Protein AF-A0AA38MY78-F1 (afdb_monomer_lite)

pLDDT: mean 77.26, std 25.54, range [24.2, 98.44]

Secondary structure (DSSP, 8-state):
-----------S---HHHHHHHHHHHTT---HHHHHHHHHTTSPPPP-SSPPPP--SSHHHHHHHHHHHHHHSSSPPEEEE-EEEES-GGGGGG-SS-SEEEE-TT-EEE--S--SSSS-TT-EEEEEEEE-GGGBPBPPPPPP----------------------------PPPEE-STT--EEESBPB-TTSSSBPBS-----------------------TTTHHHHSS-EEEEEEEEE-TTS-EEEEEEEE--EEEEEE-TT--EEEEEEE-

InterPro domains:
  IPR027417 P-loop containing nucleoside triphosphate hydrolase [SSF52540] (4-131)
  IPR049163 DNA helicase Pif1-like, 2B domain [PF21530] (91-130)

Radius of gyration: 25.26 Å; chains: 1; bounding box: 66×64×78 Å

Structure (mmCIF, N/CA/C/O backbone):
data_AF-A0AA38MY78-F1
#
_entry.id   AF-A0AA38MY78-F1
#
loop_
_atom_site.group_PDB
_atom_site.id
_atom_site.type_symbol
_atom_site.label_atom_id
_atom_site.label_alt_id
_atom_site.label_comp_id
_atom_site.label_asym_id
_atom_site.label_entity_id
_atom_site.label_seq_id
_atom_site.pdbx_PDB_ins_code
_atom_site.Cartn_x
_atom_site.Cartn_y
_atom_site.Cartn_z
_atom_site.occupancy
_atom_site.B_iso_or_equiv
_atom_site.auth_seq_id
_atom_site.auth_comp_id
_atom_site.auth_asym_id
_atom_site.auth_atom_id
_atom_site.pdbx_PDB_model_num
ATOM 1 N N . MET A 1 1 ? 7.054 0.901 40.618 1.00 55.81 1 MET A N 1
ATOM 2 C CA . MET A 1 1 ? 5.675 1.423 40.533 1.00 55.81 1 MET A CA 1
ATOM 3 C C . MET A 1 1 ? 5.373 1.625 39.064 1.00 55.81 1 MET A C 1
ATOM 5 O O . MET A 1 1 ? 6.065 2.416 38.439 1.00 55.81 1 MET A O 1
ATOM 9 N N . GLU A 1 2 ? 4.430 0.876 38.501 1.00 73.50 2 GLU A N 1
ATOM 10 C CA . GLU A 1 2 ? 3.913 1.171 37.160 1.00 73.50 2 GLU A CA 1
ATOM 11 C C . GLU A 1 2 ? 2.991 2.390 37.253 1.00 73.50 2 GLU A C 1
ATOM 13 O O . GLU A 1 2 ? 2.083 2.421 38.084 1.00 73.50 2 GLU A O 1
ATOM 18 N N . SER A 1 3 ? 3.240 3.416 36.438 1.00 87.06 3 SER A N 1
ATOM 19 C CA . SER A 1 3 ? 2.341 4.558 36.284 1.00 87.06 3 SER A CA 1
ATOM 20 C C . SER A 1 3 ? 1.599 4.434 34.956 1.00 87.06 3 SER A C 1
ATOM 22 O O . SER A 1 3 ? 2.196 4.198 33.908 1.00 87.06 3 SER A O 1
ATOM 24 N N . THR A 1 4 ? 0.273 4.569 34.996 1.00 93.25 4 THR A N 1
ATOM 25 C CA . THR A 1 4 ? -0.571 4.586 33.793 1.00 93.25 4 THR A CA 1
ATOM 26 C C . THR A 1 4 ? -0.953 6.026 33.470 1.00 93.25 4 THR A C 1
ATOM 28 O O . THR A 1 4 ? -1.472 6.736 34.332 1.00 93.25 4 THR A O 1
ATOM 31 N N . VAL A 1 5 ? -0.720 6.463 32.230 1.00 93.75 5 VAL A N 1
ATOM 32 C CA . VAL A 1 5 ? -1.051 7.816 31.752 1.00 93.75 5 VAL A CA 1
ATOM 33 C C . VAL A 1 5 ? -2.098 7.729 30.644 1.00 93.75 5 VAL A C 1
ATOM 35 O O . VAL A 1 5 ? -1.917 7.013 29.664 1.00 93.75 5 VAL A O 1
ATOM 38 N N . HIS A 1 6 ? -3.183 8.496 30.776 1.00 92.50 6 HIS A N 1
ATOM 39 C CA . HIS A 1 6 ? -4.252 8.574 29.779 1.00 92.50 6 HIS A CA 1
ATOM 40 C C . HIS A 1 6 ? -4.148 9.869 28.969 1.00 92.50 6 HIS A C 1
ATOM 42 O O . HIS A 1 6 ? -4.356 10.962 29.502 1.00 92.50 6 HIS A O 1
ATOM 48 N N . LEU A 1 7 ? -3.879 9.752 27.668 1.00 94.44 7 LEU A N 1
ATOM 49 C CA . LEU A 1 7 ? -3.934 10.885 26.746 1.00 94.44 7 LEU A CA 1
ATOM 50 C C . LEU A 1 7 ? -5.390 11.206 26.394 1.00 94.44 7 LEU A C 1
ATOM 52 O O . LEU A 1 7 ? -6.170 10.317 26.055 1.00 94.44 7 LEU A O 1
ATOM 56 N N . LYS A 1 8 ? -5.753 12.489 26.474 1.00 92.06 8 LYS A N 1
ATOM 57 C CA . LYS A 1 8 ? -7.129 12.959 26.234 1.00 92.06 8 LYS A CA 1
ATOM 58 C C . LYS A 1 8 ? -7.295 13.745 24.933 1.00 92.06 8 LYS A C 1
ATOM 60 O O . LYS A 1 8 ? -8.410 13.858 24.438 1.00 92.06 8 LYS A O 1
ATOM 65 N N . HIS A 1 9 ? -6.210 14.293 24.389 1.00 93.00 9 HIS A N 1
ATOM 66 C CA . HIS A 1 9 ? -6.263 15.167 23.220 1.00 93.00 9 HIS A CA 1
ATOM 67 C C . HIS A 1 9 ? -6.233 14.368 21.906 1.00 93.00 9 HIS A C 1
ATOM 69 O O . HIS A 1 9 ? -5.357 13.524 21.714 1.00 93.00 9 HIS A O 1
ATOM 75 N N . VAL A 1 10 ? -7.164 14.659 20.990 1.00 93.38 10 VAL A N 1
ATOM 76 C CA . VAL A 1 10 ? -7.240 14.051 19.651 1.00 93.38 10 VAL A CA 1
ATOM 77 C C . VAL A 1 10 ? -6.551 14.964 18.639 1.00 93.38 10 VAL A C 1
ATOM 79 O O . VAL A 1 10 ? -6.925 16.121 18.494 1.00 93.38 10 VAL A O 1
ATOM 82 N N . PHE A 1 11 ? -5.545 14.445 17.932 1.00 93.25 11 PHE A N 1
ATOM 83 C CA . PHE A 1 11 ? -4.780 15.213 16.936 1.00 93.25 11 PHE A CA 1
ATOM 84 C C . PHE A 1 11 ? -5.192 14.936 15.484 1.00 93.25 11 PHE A C 1
ATOM 86 O O . PHE A 1 11 ? -4.959 15.768 14.612 1.00 93.25 11 PHE A O 1
ATOM 93 N N . ARG A 1 12 ? -5.773 13.761 15.203 1.00 91.88 12 ARG A N 1
ATOM 94 C CA . ARG A 1 12 ? -6.031 13.299 13.829 1.00 91.88 12 ARG A CA 1
ATOM 95 C C . ARG A 1 12 ? -7.206 14.024 13.175 1.00 91.88 12 ARG A C 1
ATOM 97 O O . ARG A 1 12 ? -7.132 14.382 12.006 1.00 91.88 12 ARG A O 1
ATOM 104 N N . GLN A 1 13 ? -8.290 14.214 13.916 1.00 94.88 13 GLN A N 1
ATOM 105 C CA . GLN A 1 13 ? -9.471 14.948 13.474 1.00 94.88 13 GLN A CA 1
ATOM 106 C C . GLN A 1 13 ? -9.477 16.330 14.126 1.00 94.88 13 GLN A C 1
ATOM 108 O O . GLN A 1 13 ? -9.094 16.457 15.285 1.00 94.88 13 GLN A O 1
ATOM 113 N N . LYS A 1 14 ? -9.918 17.352 13.383 1.00 93.19 14 LYS A N 1
ATOM 114 C CA . LYS A 1 14 ? -10.096 18.723 13.894 1.00 93.19 14 LYS A CA 1
ATOM 115 C C . LYS A 1 14 ? -11.562 19.064 14.193 1.00 93.19 14 LYS A C 1
ATOM 117 O O . LYS A 1 14 ? -11.823 19.933 15.013 1.00 93.19 14 LYS A O 1
ATOM 122 N N . ASP A 1 15 ? -12.500 18.391 13.528 1.00 95.25 15 ASP A N 1
ATOM 123 C CA . ASP A 1 15 ? -13.942 18.601 13.690 1.00 95.25 15 ASP A CA 1
ATOM 124 C C . ASP A 1 15 ? -14.434 18.020 15.024 1.00 95.25 15 ASP A C 1
ATOM 126 O O . ASP A 1 15 ? -14.385 16.806 15.244 1.00 95.25 15 ASP A O 1
ATOM 130 N N . SER A 1 16 ? -14.917 18.893 15.908 1.00 94.56 16 SER A N 1
ATOM 131 C CA . SER A 1 16 ? -15.410 18.533 17.237 1.00 94.56 16 SER A CA 1
ATOM 132 C C . SER A 1 16 ? -16.627 17.608 17.200 1.00 94.56 16 SER A C 1
ATOM 134 O O . SER A 1 16 ? -16.720 16.713 18.044 1.00 94.56 16 SER A O 1
ATOM 136 N N . THR A 1 17 ? -17.522 17.761 16.220 1.00 94.88 17 THR A N 1
ATOM 137 C CA . THR A 1 17 ? -18.707 16.907 16.072 1.00 94.88 17 THR A CA 1
ATOM 138 C C . THR A 1 17 ? -18.284 15.481 15.736 1.00 94.88 17 THR A C 1
ATOM 140 O O . THR A 1 17 ? -18.697 14.531 16.406 1.00 94.88 17 THR A O 1
ATOM 143 N N . LEU A 1 18 ? -17.374 15.322 14.769 1.00 95.50 18 LEU A N 1
ATOM 144 C CA . LEU A 1 18 ? -16.816 14.017 14.413 1.00 95.50 18 LEU A CA 1
ATOM 145 C C . LEU A 1 18 ? -16.028 13.389 15.573 1.00 95.50 18 LEU A C 1
ATOM 147 O O . LEU A 1 18 ? -16.161 12.193 15.829 1.00 95.50 18 LEU A O 1
ATOM 151 N N . ILE A 1 19 ? -15.226 14.177 16.300 1.00 95.62 19 ILE A N 1
ATOM 152 C CA . ILE A 1 19 ? -14.480 13.698 17.477 1.00 95.62 19 ILE A CA 1
ATOM 153 C C . ILE A 1 19 ? -15.438 13.157 18.544 1.00 95.62 19 ILE A C 1
ATOM 155 O O . ILE A 1 19 ? -15.186 12.091 19.111 1.00 95.62 19 ILE A O 1
ATOM 159 N N . SER A 1 20 ? -16.532 13.871 18.820 1.00 94.81 20 SER A N 1
ATOM 160 C CA . SER A 1 20 ? -17.540 13.446 19.794 1.00 94.81 20 SER A CA 1
ATOM 161 C C . SER A 1 20 ? -18.196 12.125 19.379 1.00 94.81 20 SER A C 1
ATOM 163 O O . SER A 1 20 ? -18.202 11.167 20.154 1.00 94.81 20 SER A O 1
ATOM 165 N N . ALA A 1 21 ? -18.639 12.026 18.122 1.00 96.25 21 ALA A N 1
ATOM 166 C CA . ALA A 1 21 ? -19.262 10.819 17.581 1.00 96.25 21 ALA A CA 1
ATOM 167 C C . ALA A 1 21 ? -18.322 9.595 17.618 1.00 96.25 21 ALA A C 1
ATOM 169 O O . ALA A 1 21 ? -18.730 8.505 18.024 1.00 96.25 21 ALA A O 1
ATOM 170 N N . LEU A 1 22 ? -17.042 9.771 17.262 1.00 96.56 22 LEU A N 1
ATOM 171 C CA . LEU A 1 22 ? -16.029 8.709 17.340 1.00 96.56 22 LEU A CA 1
ATOM 172 C C . LEU A 1 22 ? -15.764 8.261 18.785 1.00 96.56 22 LEU A C 1
ATOM 174 O O . LEU A 1 22 ? -15.606 7.067 19.041 1.00 96.56 22 LEU A O 1
ATOM 178 N N . ASN A 1 23 ? -15.730 9.195 19.740 1.00 94.81 23 ASN A N 1
ATOM 179 C CA . ASN A 1 23 ? -15.567 8.861 21.155 1.00 94.81 23 ASN A CA 1
ATOM 180 C C . ASN A 1 23 ? -16.777 8.101 21.713 1.00 94.81 23 ASN A C 1
ATOM 182 O O . ASN A 1 23 ? -16.582 7.157 22.478 1.00 94.81 23 ASN A O 1
ATOM 186 N N . ALA A 1 24 ? -17.999 8.462 21.312 1.00 95.00 24 ALA A N 1
ATOM 187 C CA . ALA A 1 24 ? -19.216 7.753 21.706 1.00 95.00 24 ALA A CA 1
ATOM 188 C C . ALA A 1 24 ? -19.218 6.301 21.190 1.00 95.00 24 ALA A C 1
ATOM 190 O O . ALA A 1 24 ? -19.468 5.368 21.957 1.00 95.00 24 ALA A O 1
ATOM 191 N N . LEU A 1 25 ? -18.824 6.090 19.925 1.00 94.88 25 LEU A N 1
ATOM 192 C CA . LEU A 1 25 ? -18.610 4.747 19.370 1.00 94.88 25 LEU A CA 1
ATOM 193 C C . LEU A 1 25 ? -17.528 3.965 20.122 1.00 94.88 25 LEU A C 1
ATOM 195 O O . LEU A 1 25 ? -17.728 2.794 20.431 1.00 94.88 25 LEU A O 1
ATOM 199 N N . ARG A 1 26 ? -16.397 4.601 20.453 1.00 94.81 26 ARG A N 1
ATOM 200 C CA . ARG A 1 26 ? -15.300 3.966 21.206 1.00 94.81 26 ARG A CA 1
ATOM 201 C C . ARG A 1 26 ? -15.758 3.432 22.566 1.00 94.81 26 ARG A C 1
ATOM 203 O O . ARG A 1 26 ? -15.237 2.420 23.021 1.00 94.81 26 ARG A O 1
ATOM 210 N N . LEU A 1 27 ? -16.701 4.116 23.213 1.00 95.19 27 LEU A N 1
ATOM 211 C CA . LEU A 1 27 ? -17.280 3.712 24.497 1.00 95.19 27 LEU A CA 1
ATOM 212 C C . LEU A 1 27 ? -18.416 2.683 24.356 1.00 95.19 27 LEU A C 1
ATOM 214 O O . LEU A 1 27 ? -18.941 2.228 25.367 1.00 95.19 27 LEU A O 1
ATOM 218 N N . GLY A 1 28 ? -18.805 2.321 23.128 1.00 96.38 28 GLY A N 1
ATOM 219 C CA . GLY A 1 28 ? -19.917 1.406 22.868 1.00 96.38 28 GLY A CA 1
ATOM 220 C C . GLY A 1 28 ? -21.300 2.012 23.131 1.00 96.38 28 GLY A C 1
ATOM 221 O O . GLY A 1 28 ? -22.271 1.270 23.232 1.00 96.38 28 GLY A O 1
ATOM 222 N N . ALA A 1 29 ? -21.399 3.340 23.238 1.00 95.94 29 ALA A N 1
ATOM 223 C CA . ALA A 1 29 ? -22.637 4.062 23.528 1.00 95.94 29 ALA A CA 1
ATOM 224 C C . ALA A 1 29 ? -22.833 5.231 22.541 1.00 95.94 29 ALA A C 1
ATOM 226 O O . ALA A 1 29 ? -22.755 6.396 22.943 1.00 95.94 29 ALA A O 1
ATOM 227 N N . PRO A 1 30 ? -23.022 4.958 21.234 1.00 95.06 30 PRO A N 1
ATOM 228 C CA . PRO A 1 30 ? -23.264 6.011 20.253 1.00 95.06 30 PRO A CA 1
ATOM 229 C C . PRO A 1 30 ? -24.596 6.717 20.531 1.00 95.06 30 PRO A C 1
ATOM 231 O O . PRO A 1 30 ? -25.617 6.065 20.742 1.00 95.06 30 PRO A O 1
ATOM 234 N N . SER A 1 31 ? -24.587 8.052 20.514 1.00 94.56 31 SER A N 1
ATOM 235 C CA . SER A 1 31 ? -25.816 8.844 20.594 1.00 94.56 31 SER A CA 1
ATOM 236 C C . SER A 1 31 ? -26.596 8.790 19.275 1.00 94.56 31 SER A C 1
ATOM 238 O O . SER A 1 31 ? -26.044 8.415 18.236 1.00 94.56 31 SER A O 1
ATOM 240 N N . ASN A 1 32 ? -27.866 9.201 19.292 1.00 96.56 32 ASN A N 1
ATOM 241 C CA . ASN A 1 32 ? -28.685 9.257 18.077 1.00 96.56 32 ASN A CA 1
ATOM 242 C C . ASN A 1 32 ? -28.057 10.179 17.021 1.00 96.56 32 ASN A C 1
ATOM 244 O O . ASN A 1 32 ? -27.986 9.809 15.853 1.00 96.56 32 ASN A O 1
ATOM 248 N N . GLU A 1 33 ? -27.491 11.315 17.440 1.00 95.25 33 GLU A N 1
ATOM 249 C CA . GLU A 1 33 ? -26.813 12.259 16.546 1.00 95.25 33 GLU A CA 1
ATOM 250 C C . GLU A 1 33 ? -25.568 11.631 15.905 1.00 95.25 33 GLU A C 1
ATOM 252 O O . GLU A 1 33 ? -25.289 11.853 14.727 1.00 95.25 33 GLU A O 1
ATOM 257 N N . ALA A 1 34 ? -24.819 10.811 16.654 1.00 96.31 34 ALA A N 1
ATOM 258 C CA . ALA A 1 34 ? -23.672 10.086 16.116 1.00 96.31 34 ALA A CA 1
ATOM 259 C C . ALA A 1 34 ? -24.109 9.040 15.075 1.00 96.31 34 ALA A C 1
ATOM 261 O O . ALA A 1 34 ? -23.479 8.921 14.024 1.00 96.31 34 ALA A O 1
ATOM 262 N N . ILE A 1 35 ? -25.190 8.302 15.344 1.00 96.69 35 ILE A N 1
ATOM 263 C CA . ILE A 1 35 ? -25.748 7.305 14.417 1.00 96.69 35 ILE A CA 1
ATOM 264 C C . ILE A 1 35 ? -26.218 7.982 13.123 1.00 96.69 35 ILE A C 1
ATOM 266 O O . ILE A 1 35 ? -25.854 7.540 12.031 1.00 96.69 35 ILE A O 1
ATOM 270 N N . GLU A 1 36 ? -26.979 9.071 13.230 1.00 96.69 36 GLU A N 1
ATOM 271 C CA . GLU A 1 36 ? -27.432 9.865 12.083 1.00 96.69 36 GLU A CA 1
ATOM 272 C C . GLU A 1 36 ? -26.252 10.408 11.271 1.00 96.69 36 GLU A C 1
ATOM 274 O O . GLU A 1 36 ? -26.231 10.273 10.042 1.00 96.69 36 GLU A O 1
ATOM 279 N N . LEU A 1 37 ? -25.225 10.935 11.951 1.00 96.44 37 LEU A N 1
ATOM 280 C CA . LEU A 1 37 ? -24.000 11.404 11.312 1.00 96.44 37 LEU A CA 1
ATOM 281 C C . LEU A 1 37 ? -23.341 10.293 10.489 1.00 96.44 37 LEU A C 1
ATOM 283 O O . LEU A 1 37 ? -23.093 10.501 9.303 1.00 96.44 37 LEU A O 1
ATOM 287 N N . PHE A 1 38 ? -23.076 9.114 11.063 1.00 96.12 38 PHE A N 1
ATOM 288 C CA . PHE A 1 38 ? -22.412 8.029 10.328 1.00 96.12 38 PHE A CA 1
ATOM 289 C C . PHE A 1 38 ? -23.264 7.487 9.176 1.00 96.12 38 PHE A C 1
ATOM 291 O O . PHE A 1 38 ? -22.721 7.217 8.104 1.00 96.12 38 PHE A O 1
ATOM 298 N N . ASN A 1 39 ? -24.586 7.403 9.340 1.00 96.38 39 ASN A N 1
ATOM 299 C CA . ASN A 1 39 ? -25.487 7.000 8.258 1.00 96.38 39 ASN A CA 1
ATOM 300 C C . ASN A 1 39 ? -25.466 7.995 7.086 1.00 96.38 39 ASN A C 1
ATOM 302 O O . ASN A 1 39 ? -25.485 7.582 5.923 1.00 96.38 39 ASN A O 1
ATOM 306 N N . SER A 1 40 ? -25.344 9.298 7.366 1.00 96.19 40 SER A N 1
ATOM 307 C CA . SER A 1 40 ? -25.233 10.334 6.328 1.00 96.19 40 SER A CA 1
ATOM 308 C C . SER A 1 40 ? -23.960 10.215 5.468 1.00 96.19 40 SER A C 1
ATOM 310 O O . SER A 1 40 ? -23.922 10.717 4.343 1.00 96.19 40 SER A O 1
ATOM 312 N N . LEU A 1 41 ? -22.924 9.513 5.953 1.00 95.56 41 LEU A N 1
ATOM 313 C CA . LEU A 1 41 ? -21.657 9.298 5.239 1.00 95.56 41 LEU A CA 1
ATOM 314 C C . LEU A 1 41 ? -21.723 8.186 4.181 1.00 95.56 41 LEU A C 1
ATOM 316 O O . LEU A 1 41 ? -20.742 7.979 3.473 1.00 95.56 41 LEU A O 1
ATOM 320 N N . SER A 1 42 ? -22.865 7.507 4.029 1.00 95.38 42 SER A N 1
ATOM 321 C CA . SER A 1 42 ? -23.109 6.503 2.976 1.00 95.38 42 SER A CA 1
ATOM 322 C C . SER A 1 42 ? -23.134 7.079 1.551 1.00 95.38 42 SER A C 1
ATOM 324 O O . SER A 1 42 ? -23.108 6.335 0.570 1.00 95.38 42 SER A O 1
ATOM 326 N N . ARG A 1 43 ? -23.168 8.409 1.423 1.00 94.75 43 ARG A N 1
ATOM 327 C CA . ARG A 1 43 ? -23.048 9.123 0.148 1.00 94.75 43 ARG A CA 1
ATOM 328 C C . ARG A 1 43 ? -21.720 8.807 -0.571 1.00 94.75 43 ARG A C 1
ATOM 330 O O . ARG A 1 43 ? -20.700 8.588 0.085 1.00 94.75 43 ARG A O 1
ATOM 337 N N . PRO A 1 44 ? -21.678 8.878 -1.913 1.00 92.25 44 PRO A N 1
ATOM 338 C CA . PRO A 1 44 ? -20.427 8.742 -2.651 1.00 92.25 44 PRO A CA 1
ATOM 339 C C . PRO A 1 44 ? -19.419 9.834 -2.262 1.00 92.25 44 PRO A C 1
ATOM 341 O O . PRO A 1 44 ? -19.779 10.958 -1.887 1.00 92.25 44 PRO A O 1
ATOM 344 N N . LEU A 1 45 ? -18.134 9.493 -2.354 1.00 90.81 45 LEU A N 1
ATOM 345 C CA . LEU A 1 45 ? -17.046 10.452 -2.191 1.00 90.81 45 LEU A CA 1
ATOM 346 C C . LEU A 1 45 ? -16.865 11.268 -3.480 1.00 90.81 45 LEU A C 1
ATOM 348 O O . LEU A 1 45 ? -17.114 10.746 -4.570 1.00 90.81 45 LEU A O 1
ATOM 352 N N . PRO A 1 46 ? -16.434 12.538 -3.378 1.00 89.00 46 PRO A N 1
ATOM 353 C CA . PRO A 1 46 ? -16.089 13.321 -4.556 1.00 89.00 46 PRO A CA 1
ATOM 354 C C . PRO A 1 46 ? -14.930 12.658 -5.323 1.00 89.00 46 PRO A C 1
ATOM 356 O O . PRO A 1 46 ? -14.093 11.985 -4.711 1.00 89.00 46 PRO A O 1
ATOM 359 N N . PRO A 1 47 ? -14.853 12.845 -6.652 1.00 84.25 47 PRO A N 1
ATOM 360 C CA . PRO A 1 47 ? -13.744 12.326 -7.441 1.00 84.25 47 PRO A CA 1
ATOM 361 C C . PRO A 1 47 ? -12.420 12.930 -6.955 1.00 84.25 47 PRO A C 1
ATOM 363 O O . PRO A 1 47 ? -12.331 14.128 -6.691 1.00 84.25 47 PRO A O 1
ATOM 366 N N . SER A 1 48 ? -11.392 12.091 -6.846 1.00 79.69 48 SER A N 1
ATOM 367 C CA . SER A 1 48 ? -10.051 12.461 -6.387 1.00 79.69 48 SER A CA 1
ATOM 368 C C . SER A 1 48 ? -8.996 11.784 -7.272 1.00 79.69 48 SER A C 1
ATOM 370 O O . SER A 1 48 ? -9.232 10.656 -7.715 1.00 79.69 48 SER A O 1
ATOM 372 N N . PRO A 1 49 ? -7.835 12.425 -7.531 1.00 73.50 49 PRO A N 1
ATOM 373 C CA . PRO A 1 49 ? -6.728 11.813 -8.273 1.00 73.50 49 PRO A CA 1
ATOM 374 C C . PRO A 1 49 ? -6.204 10.520 -7.632 1.00 73.50 49 PRO A C 1
ATOM 376 O O . PRO A 1 49 ? -5.792 9.597 -8.340 1.00 73.50 49 PRO A O 1
ATOM 379 N N . ILE A 1 50 ? -6.247 10.457 -6.298 1.00 77.44 50 ILE A N 1
ATOM 380 C CA . ILE A 1 50 ? -5.977 9.257 -5.506 1.00 77.44 50 ILE A CA 1
ATOM 381 C C . ILE A 1 50 ? -7.319 8.660 -5.107 1.00 77.44 50 ILE A C 1
ATOM 383 O O . ILE A 1 50 ? -8.152 9.347 -4.501 1.00 77.44 50 ILE A O 1
ATOM 387 N N . LEU A 1 51 ? -7.527 7.381 -5.418 1.00 84.38 51 LEU A N 1
ATOM 388 C CA . LEU A 1 51 ? -8.739 6.697 -5.002 1.00 84.38 51 LEU A CA 1
ATOM 389 C C . LEU A 1 51 ? -8.696 6.490 -3.482 1.00 84.38 51 LEU A C 1
ATOM 391 O O . LEU A 1 51 ? -7.694 5.984 -2.965 1.00 84.38 51 LEU A O 1
ATOM 395 N N . PRO A 1 52 ? -9.768 6.849 -2.756 1.00 87.19 52 PRO A N 1
ATOM 396 C CA . PRO A 1 52 ? -9.847 6.615 -1.322 1.00 87.19 52 PRO A CA 1
ATOM 397 C C . PRO A 1 52 ? -9.636 5.138 -0.980 1.00 87.19 52 PRO A C 1
ATOM 399 O O . PRO A 1 52 ? -10.147 4.250 -1.667 1.00 87.19 52 PRO A O 1
ATOM 402 N N . THR A 1 53 ? -8.898 4.883 0.098 1.00 88.69 53 THR A N 1
ATOM 403 C CA . THR A 1 53 ? -8.702 3.531 0.621 1.00 88.69 53 THR A CA 1
ATOM 404 C C . THR A 1 53 ? -10.016 2.999 1.181 1.00 88.69 53 THR A C 1
ATOM 406 O O . THR A 1 53 ? -10.583 3.574 2.110 1.00 88.69 53 THR A O 1
ATOM 409 N N . GLU A 1 54 ? -10.485 1.882 0.635 1.00 91.94 54 GLU A N 1
ATOM 410 C CA . GLU A 1 54 ? -11.639 1.159 1.163 1.00 91.94 54 GLU A CA 1
ATOM 411 C C . GLU A 1 54 ? -11.218 0.258 2.327 1.00 91.94 54 GLU A C 1
ATOM 413 O O . GLU A 1 54 ? -10.178 -0.401 2.277 1.00 91.94 54 GLU A O 1
ATOM 418 N N . LEU A 1 55 ? -12.044 0.208 3.371 1.00 94.81 55 LEU A N 1
ATOM 419 C CA . LEU A 1 55 ? -11.823 -0.641 4.536 1.00 94.81 55 LEU A CA 1
ATOM 420 C C . LEU A 1 55 ? -12.888 -1.733 4.576 1.00 94.81 55 LEU A C 1
ATOM 422 O O . LEU A 1 55 ? -14.082 -1.443 4.528 1.00 94.81 55 LEU A O 1
ATOM 426 N N . TYR A 1 56 ? -12.445 -2.981 4.709 1.00 95.94 56 TYR A N 1
ATOM 427 C CA . TYR A 1 56 ? -13.316 -4.145 4.837 1.00 95.94 56 TYR A CA 1
ATOM 428 C C . TYR A 1 56 ? -12.942 -4.955 6.082 1.00 95.94 56 TYR A C 1
ATOM 430 O O . TYR A 1 56 ? -11.765 -4.998 6.447 1.00 95.94 56 TYR A O 1
ATOM 438 N N . PRO A 1 57 ? -13.911 -5.635 6.719 1.00 95.38 57 PRO A N 1
ATOM 439 C CA . PRO A 1 57 ? -13.637 -6.469 7.884 1.00 95.38 57 PRO A CA 1
ATOM 440 C C . PRO A 1 57 ? -12.871 -7.757 7.538 1.00 95.38 57 PRO A C 1
ATOM 442 O O . PRO A 1 57 ? -12.142 -8.271 8.383 1.00 95.38 57 PRO A O 1
ATOM 445 N N . LEU A 1 58 ? -13.017 -8.293 6.316 1.00 95.12 58 LEU A N 1
ATOM 446 C CA . LEU A 1 58 ? -12.405 -9.563 5.908 1.00 95.12 58 LEU A CA 1
ATOM 447 C C . LEU A 1 58 ? -11.326 -9.372 4.835 1.00 95.12 58 LEU A C 1
ATOM 449 O O . LEU A 1 58 ? -11.540 -8.688 3.834 1.00 95.12 58 LEU A O 1
ATOM 453 N N . ARG A 1 59 ? -10.202 -10.092 4.970 1.00 90.94 59 ARG A N 1
ATOM 454 C CA . ARG A 1 59 ? -9.105 -10.085 3.977 1.00 90.94 59 ARG A CA 1
ATOM 455 C C . ARG A 1 59 ? -9.573 -10.510 2.583 1.00 90.94 59 ARG A C 1
ATOM 457 O O . ARG A 1 59 ? -9.109 -9.951 1.599 1.00 90.94 59 ARG A O 1
ATOM 464 N N . ALA A 1 60 ? -10.522 -11.445 2.498 1.00 93.81 60 ALA A N 1
ATOM 465 C CA . ALA A 1 60 ? -11.094 -11.887 1.226 1.00 93.81 60 ALA A CA 1
ATOM 466 C C . ALA A 1 60 ? -11.820 -10.754 0.476 1.00 93.81 60 ALA A C 1
ATOM 468 O O . ALA A 1 60 ? -11.695 -10.657 -0.740 1.00 93.81 60 ALA A O 1
ATOM 469 N N . GLN A 1 61 ? -12.518 -9.863 1.192 1.00 97.12 61 GLN A N 1
ATOM 470 C CA . GLN A 1 61 ? -13.193 -8.707 0.589 1.00 97.12 61 GLN A CA 1
ATOM 471 C C . GLN A 1 61 ? -12.179 -7.676 0.081 1.00 97.12 61 GLN A C 1
ATOM 473 O O . GLN A 1 61 ? -12.318 -7.177 -1.033 1.00 97.12 61 GLN A O 1
ATOM 478 N N . VAL A 1 62 ? -11.116 -7.423 0.857 1.00 94.62 62 VAL A N 1
ATOM 479 C CA . VAL A 1 62 ? -9.993 -6.575 0.419 1.00 94.62 62 VAL A CA 1
ATOM 480 C C . VAL A 1 62 ? -9.348 -7.152 -0.844 1.00 94.62 62 VAL A C 1
ATOM 482 O O . VAL A 1 62 ? -9.187 -6.440 -1.832 1.00 94.62 62 VAL A O 1
ATOM 485 N N . ALA A 1 63 ? -9.031 -8.451 -0.844 1.00 92.94 63 ALA A N 1
ATOM 486 C CA . ALA A 1 63 ? -8.425 -9.133 -1.984 1.00 92.94 63 ALA A CA 1
ATOM 487 C C . ALA A 1 63 ? -9.320 -9.069 -3.231 1.00 92.94 63 ALA A C 1
ATOM 489 O O . ALA A 1 63 ? -8.831 -8.786 -4.322 1.00 92.94 63 ALA A O 1
ATOM 490 N N . GLN A 1 64 ? -10.632 -9.265 -3.073 1.00 96.19 64 GLN A N 1
ATOM 491 C CA . GLN A 1 64 ? -11.593 -9.164 -4.168 1.00 96.19 64 GLN A CA 1
ATOM 492 C C . GLN A 1 64 ? -11.682 -7.738 -4.733 1.00 96.19 64 GLN A C 1
ATOM 494 O O . GLN A 1 64 ? -11.624 -7.576 -5.954 1.00 96.19 64 GLN A O 1
ATOM 499 N N . SER A 1 65 ? -11.784 -6.710 -3.878 1.00 96.06 65 SER A N 1
ATOM 500 C CA . SER A 1 65 ? -11.826 -5.305 -4.323 1.00 96.06 65 SER A CA 1
ATOM 501 C C . SER A 1 65 ? -10.537 -4.924 -5.062 1.00 96.06 65 SER A C 1
ATOM 503 O O . SER A 1 65 ? -10.589 -4.432 -6.195 1.00 96.06 65 SER A O 1
ATOM 505 N N . ASN A 1 66 ? -9.373 -5.255 -4.492 1.00 95.88 66 ASN A N 1
ATOM 506 C CA . ASN A 1 66 ? -8.071 -4.990 -5.110 1.00 95.88 66 ASN A CA 1
ATOM 507 C C . ASN A 1 66 ? -7.905 -5.730 -6.444 1.00 95.88 66 ASN A C 1
ATOM 509 O O . ASN A 1 66 ? -7.497 -5.120 -7.432 1.00 95.88 66 ASN A O 1
ATOM 513 N N . ALA A 1 67 ? -8.266 -7.015 -6.511 1.00 96.06 67 ALA A N 1
ATOM 514 C CA . ALA A 1 67 ? -8.185 -7.800 -7.741 1.00 96.06 67 ALA A CA 1
ATOM 515 C C . ALA A 1 67 ? -9.116 -7.254 -8.832 1.00 96.06 67 ALA A C 1
ATOM 517 O O . ALA A 1 67 ? -8.707 -7.158 -9.988 1.00 96.06 67 ALA A O 1
ATOM 518 N N . SER A 1 68 ? -10.341 -6.855 -8.477 1.00 96.62 68 SER A N 1
ATOM 519 C CA . SER A 1 68 ? -11.287 -6.232 -9.408 1.00 96.62 68 SER A CA 1
ATOM 520 C C . SER A 1 68 ? -10.715 -4.940 -9.998 1.00 96.62 68 SER A C 1
ATOM 522 O O . SER A 1 68 ? -10.681 -4.776 -11.219 1.00 96.62 68 SER A O 1
ATOM 524 N N . ARG A 1 69 ? -10.190 -4.051 -9.144 1.00 95.50 69 ARG A N 1
ATOM 525 C CA . ARG A 1 69 ? -9.574 -2.780 -9.560 1.00 95.50 69 ARG A CA 1
ATOM 526 C C . ARG A 1 69 ? -8.331 -2.997 -10.422 1.00 95.50 69 ARG A C 1
ATOM 528 O O . ARG A 1 69 ? -8.194 -2.359 -11.460 1.00 95.50 69 ARG A O 1
ATOM 535 N N . LEU A 1 70 ? -7.457 -3.930 -10.042 1.00 96.94 70 LEU A N 1
ATOM 536 C CA . LEU A 1 70 ? -6.267 -4.273 -10.821 1.00 96.94 70 LEU A CA 1
ATOM 537 C C . LEU A 1 70 ? -6.646 -4.861 -12.190 1.00 96.94 70 LEU A C 1
ATOM 539 O O . LEU A 1 70 ? -6.070 -4.495 -13.211 1.00 96.94 70 LEU A O 1
ATOM 543 N N . ASN A 1 71 ? -7.633 -5.758 -12.250 1.00 97.50 71 ASN A N 1
ATOM 544 C CA . ASN A 1 71 ? -8.060 -6.380 -13.504 1.00 97.50 71 ASN A CA 1
ATOM 545 C C . ASN A 1 71 ? -8.679 -5.373 -14.484 1.00 97.50 71 ASN A C 1
ATOM 547 O O . ASN A 1 71 ? -8.491 -5.541 -15.686 1.00 97.50 71 ASN A O 1
ATOM 551 N N . ALA A 1 72 ? -9.335 -4.322 -13.983 1.00 96.88 72 ALA A N 1
ATOM 552 C CA . ALA A 1 72 ? -9.905 -3.251 -14.801 1.00 96.88 72 ALA A CA 1
ATOM 553 C C . ALA A 1 72 ? -8.851 -2.378 -15.512 1.00 96.88 72 ALA A C 1
ATOM 555 O O . ALA A 1 72 ? -9.179 -1.696 -16.482 1.00 96.88 72 ALA A O 1
ATOM 556 N N . LEU A 1 73 ? -7.587 -2.395 -15.068 1.00 97.38 73 LEU A N 1
ATOM 557 C CA . LEU A 1 73 ? -6.514 -1.650 -15.730 1.00 97.38 73 LEU A CA 1
ATOM 558 C C . LEU A 1 73 ? -6.131 -2.310 -17.069 1.00 97.38 73 LEU A C 1
ATOM 560 O O . LEU A 1 73 ? -5.945 -3.531 -17.114 1.00 97.38 73 LEU A O 1
ATOM 564 N N . PRO A 1 74 ? -5.934 -1.532 -18.150 1.00 97.38 74 PRO A N 1
ATOM 565 C CA . PRO A 1 74 ? -5.739 -2.067 -19.503 1.00 97.38 74 PRO A CA 1
ATOM 566 C C . PRO A 1 74 ? -4.368 -2.722 -19.725 1.00 97.38 74 PRO A C 1
ATOM 568 O O . PRO A 1 74 ? -4.187 -3.477 -20.678 1.00 97.38 74 PRO A O 1
ATOM 571 N N . SER A 1 75 ? -3.387 -2.441 -18.865 1.00 97.06 75 SER A N 1
ATOM 572 C CA . SER A 1 75 ? -2.021 -2.947 -19.010 1.00 97.06 75 SER A CA 1
ATOM 573 C C . SER A 1 75 ? -1.898 -4.436 -18.629 1.00 97.06 75 SER A C 1
ATOM 575 O O . SER A 1 75 ? -2.732 -4.964 -17.884 1.00 97.06 75 SER A O 1
ATOM 577 N N . PRO A 1 76 ? -0.882 -5.158 -19.139 1.00 97.25 76 PRO A N 1
ATOM 578 C CA . PRO A 1 76 ? -0.634 -6.544 -18.750 1.00 97.25 76 PRO A CA 1
ATOM 579 C C . PRO A 1 76 ? -0.129 -6.635 -17.306 1.00 97.25 76 PRO A C 1
ATOM 581 O O . PRO A 1 76 ? 0.572 -5.749 -16.819 1.00 97.25 76 PRO A O 1
ATOM 584 N N . LYS A 1 77 ? -0.469 -7.737 -16.628 1.00 97.56 77 LYS A N 1
ATOM 585 C CA . LYS A 1 77 ? 0.021 -8.030 -15.276 1.00 97.56 77 LYS A CA 1
ATOM 586 C C . LYS A 1 77 ? 1.512 -8.359 -15.301 1.00 97.56 77 LYS A C 1
ATOM 588 O O . LYS A 1 77 ? 1.948 -9.171 -16.116 1.00 97.56 77 LYS A O 1
ATOM 593 N N . VAL A 1 78 ? 2.256 -7.805 -14.353 1.00 97.88 78 VAL A N 1
ATOM 594 C CA . VAL A 1 78 ? 3.654 -8.142 -14.077 1.00 97.88 78 VAL A CA 1
ATOM 595 C C . VAL A 1 78 ? 3.719 -8.826 -12.707 1.00 97.88 78 VAL A C 1
ATOM 597 O O . VAL A 1 78 ? 3.435 -8.175 -11.698 1.00 97.88 78 VAL A O 1
ATOM 600 N N . PRO A 1 79 ? 4.010 -10.139 -12.652 1.00 97.12 79 PRO A N 1
ATOM 601 C CA . PRO A 1 79 ? 4.073 -10.876 -11.397 1.00 97.12 79 PRO A CA 1
ATOM 602 C C . PRO A 1 79 ? 5.454 -10.773 -10.740 1.00 97.12 79 PRO A C 1
ATOM 604 O O . PRO A 1 79 ? 6.477 -10.960 -11.394 1.00 97.12 79 PRO A O 1
ATOM 607 N N . TYR A 1 80 ? 5.461 -10.592 -9.423 1.00 97.31 80 TYR A N 1
ATOM 608 C CA . TYR A 1 80 ? 6.638 -10.614 -8.562 1.00 97.31 80 TYR A CA 1
ATOM 609 C C . TYR A 1 80 ? 6.474 -11.699 -7.501 1.00 97.31 80 TYR A C 1
ATOM 611 O O . TYR A 1 80 ? 5.686 -11.574 -6.560 1.00 97.31 80 TYR A O 1
ATOM 619 N N . VAL A 1 81 ? 7.212 -12.795 -7.674 1.00 97.00 81 VAL A N 1
ATOM 620 C CA . VAL A 1 81 ? 7.247 -13.902 -6.713 1.00 97.00 81 VAL A CA 1
ATOM 621 C C . VAL A 1 81 ? 8.353 -13.643 -5.689 1.00 97.00 81 VAL A C 1
ATOM 623 O O . VAL A 1 81 ? 9.484 -13.297 -6.050 1.00 97.00 81 VAL A O 1
ATOM 626 N N . ALA A 1 82 ? 8.004 -13.791 -4.416 1.00 96.56 82 ALA A N 1
ATOM 627 C CA . ALA A 1 82 ? 8.889 -13.637 -3.277 1.00 96.56 82 ALA A CA 1
ATOM 628 C C . ALA A 1 82 ? 9.989 -14.707 -3.257 1.00 96.56 82 ALA A C 1
ATOM 630 O O . ALA A 1 82 ? 9.834 -15.809 -3.784 1.00 96.56 82 ALA A O 1
ATOM 631 N N . ARG A 1 83 ? 11.111 -14.390 -2.603 1.00 95.75 83 ARG A N 1
ATOM 632 C CA . ARG A 1 83 ? 12.176 -15.359 -2.307 1.00 95.75 83 ARG A CA 1
ATOM 633 C C . ARG A 1 83 ? 12.241 -15.577 -0.802 1.00 95.75 83 ARG A C 1
ATOM 635 O O . ARG A 1 83 ? 12.769 -14.741 -0.065 1.00 95.75 83 ARG A O 1
ATOM 642 N N . ASP A 1 84 ? 11.695 -16.703 -0.368 1.00 95.94 84 ASP A N 1
ATOM 643 C CA . ASP A 1 84 ? 11.530 -17.033 1.043 1.00 95.94 84 ASP A CA 1
ATOM 644 C C . ASP A 1 84 ? 12.666 -17.926 1.559 1.00 95.94 84 ASP A C 1
ATOM 646 O O . ASP A 1 84 ? 13.252 -18.728 0.834 1.00 95.94 84 ASP A O 1
ATOM 650 N N . SER A 1 85 ? 13.023 -17.762 2.832 1.00 95.50 85 SER A N 1
ATOM 651 C CA . SER A 1 85 ? 14.073 -18.540 3.504 1.00 95.50 85 SER A CA 1
ATOM 652 C C . SER A 1 85 ? 13.879 -18.537 5.024 1.00 95.50 85 SER A C 1
ATOM 654 O O . SER A 1 85 ? 13.157 -17.704 5.567 1.00 95.50 85 SER A O 1
ATOM 656 N N . GLY A 1 86 ? 14.541 -19.454 5.730 1.00 93.56 86 GLY A N 1
ATOM 657 C CA . GLY A 1 86 ? 14.538 -19.517 7.195 1.00 93.56 86 GLY A CA 1
ATOM 658 C C . GLY A 1 86 ? 14.059 -20.855 7.752 1.00 93.56 86 GLY A C 1
ATOM 659 O O . GLY A 1 86 ? 13.733 -21.781 7.015 1.00 93.56 86 GLY A O 1
ATOM 660 N N . THR A 1 87 ? 14.054 -20.959 9.078 1.00 93.44 87 THR A N 1
ATOM 661 C CA . THR A 1 87 ? 13.753 -22.202 9.807 1.00 93.44 87 THR A CA 1
ATOM 662 C C . THR A 1 87 ? 12.266 -22.371 10.122 1.00 93.44 87 THR A C 1
ATOM 664 O O . THR A 1 87 ? 11.824 -23.488 10.377 1.00 93.44 87 THR A O 1
ATOM 667 N N . LYS A 1 88 ? 11.479 -21.284 10.096 1.00 92.75 88 LYS A N 1
ATOM 668 C CA . LYS A 1 88 ? 10.043 -21.283 10.430 1.00 92.75 88 LYS A CA 1
ATOM 669 C C . LYS A 1 88 ? 9.192 -20.614 9.331 1.00 92.75 88 LYS A C 1
ATOM 671 O O . LYS A 1 88 ? 8.651 -19.534 9.561 1.00 92.75 88 LYS A O 1
ATOM 676 N N . PRO A 1 89 ? 9.014 -21.243 8.153 1.00 90.25 89 PRO A N 1
ATOM 677 C CA . PRO A 1 89 ? 8.337 -20.630 6.999 1.00 90.25 89 PRO A CA 1
ATOM 678 C C . PRO A 1 89 ? 6.875 -20.231 7.258 1.00 90.25 89 PRO A C 1
ATOM 680 O O . PRO A 1 89 ? 6.417 -19.243 6.701 1.00 90.25 89 PRO A O 1
ATOM 683 N N . LYS A 1 90 ? 6.166 -20.911 8.171 1.00 92.62 90 LYS A N 1
ATOM 684 C CA . LYS A 1 90 ? 4.783 -20.560 8.559 1.00 92.62 90 LYS A CA 1
ATOM 685 C C . LYS A 1 90 ? 4.634 -19.129 9.091 1.00 92.62 90 LYS A C 1
ATOM 687 O O . LYS A 1 90 ? 3.553 -18.558 9.030 1.00 92.62 90 LYS A O 1
ATOM 692 N N . LEU A 1 91 ? 5.708 -18.524 9.608 1.00 92.00 91 LEU A N 1
ATOM 693 C CA . LEU A 1 91 ? 5.681 -17.125 10.051 1.00 92.00 91 LEU A CA 1
ATOM 694 C C . LEU A 1 91 ? 5.487 -16.142 8.884 1.00 92.00 91 LEU A C 1
ATOM 696 O O . LEU A 1 91 ? 5.030 -15.024 9.106 1.00 92.00 91 LEU A O 1
ATOM 700 N N . LEU A 1 92 ? 5.799 -16.556 7.651 1.00 92.56 92 LEU A N 1
ATOM 701 C CA . LEU A 1 92 ? 5.672 -15.732 6.448 1.00 92.56 92 LEU A CA 1
ATOM 702 C C . LEU A 1 92 ? 4.217 -15.584 5.978 1.00 92.56 92 LEU A C 1
ATOM 704 O O . LEU A 1 92 ? 3.896 -14.603 5.314 1.00 92.56 92 LEU A O 1
ATOM 708 N N . GLU A 1 93 ? 3.322 -16.501 6.359 1.00 88.75 93 GLU A N 1
ATOM 709 C CA . GLU A 1 93 ? 1.883 -16.427 6.046 1.00 88.75 93 GLU A CA 1
ATOM 710 C C . GLU A 1 93 ? 1.210 -15.213 6.709 1.00 88.75 93 GLU A C 1
ATOM 712 O O . GLU A 1 93 ? 0.238 -14.663 6.194 1.00 88.75 93 GLU A O 1
ATOM 717 N N . ASN A 1 94 ? 1.762 -14.758 7.838 1.00 85.75 94 ASN A N 1
ATOM 718 C CA . ASN A 1 94 ? 1.255 -13.612 8.591 1.00 85.75 94 ASN A CA 1
ATOM 719 C C . ASN A 1 94 ? 1.921 -12.283 8.203 1.00 85.75 94 ASN A C 1
ATOM 721 O O . ASN A 1 94 ? 1.544 -11.240 8.740 1.00 85.75 94 ASN A O 1
ATOM 725 N N . MET A 1 95 ? 2.905 -12.292 7.297 1.00 89.44 95 MET A N 1
ATOM 726 C CA . MET A 1 95 ? 3.542 -11.060 6.837 1.00 89.44 95 MET A CA 1
ATOM 727 C C . MET A 1 95 ? 2.591 -10.221 5.977 1.00 89.44 95 MET A C 1
ATOM 729 O O . MET A 1 95 ? 1.719 -10.738 5.282 1.00 89.44 95 MET A O 1
ATOM 733 N N . LEU A 1 96 ? 2.788 -8.900 6.015 1.00 89.88 96 LEU A N 1
ATOM 734 C CA . LEU A 1 96 ? 2.078 -7.969 5.133 1.00 89.88 96 LEU A CA 1
ATOM 735 C C . LEU A 1 96 ? 2.535 -8.098 3.675 1.00 89.88 96 LEU A C 1
ATOM 737 O O . LEU A 1 96 ? 1.722 -7.947 2.772 1.00 89.88 96 LEU A O 1
ATOM 741 N N . ALA A 1 97 ? 3.823 -8.375 3.453 1.00 92.88 97 ALA A N 1
ATOM 742 C CA . ALA A 1 97 ? 4.369 -8.600 2.121 1.00 92.88 97 ALA A CA 1
ATOM 743 C C . ALA A 1 97 ? 3.888 -9.951 1.581 1.00 92.88 97 ALA A C 1
ATOM 745 O O . ALA A 1 97 ? 4.219 -10.999 2.142 1.00 92.88 97 ALA A O 1
ATOM 746 N N . GLU A 1 98 ? 3.120 -9.926 0.497 1.00 93.00 98 GLU A N 1
ATOM 747 C CA . GLU A 1 98 ? 2.552 -11.119 -0.131 1.00 93.00 98 GLU A CA 1
ATOM 748 C C . GLU A 1 98 ? 3.629 -11.983 -0.807 1.00 93.00 98 GLU A C 1
ATOM 750 O O . GLU A 1 98 ? 4.653 -11.488 -1.282 1.00 93.00 98 GLU A O 1
ATOM 755 N N . GLU A 1 99 ? 3.395 -13.295 -0.880 1.00 94.75 99 GLU A N 1
ATOM 756 C CA . GLU A 1 99 ? 4.281 -14.222 -1.599 1.00 94.75 99 GLU A CA 1
ATOM 757 C C . GLU A 1 99 ? 4.285 -13.941 -3.108 1.00 94.75 99 GLU A C 1
ATOM 759 O O . GLU A 1 99 ? 5.323 -14.008 -3.762 1.00 94.75 99 GLU A O 1
ATOM 764 N N . ARG A 1 100 ? 3.129 -13.584 -3.668 1.00 95.38 100 ARG A N 1
ATOM 765 C CA . ARG A 1 100 ? 2.971 -13.244 -5.079 1.00 95.38 100 ARG A CA 1
ATOM 766 C C . ARG A 1 100 ? 2.266 -11.905 -5.190 1.00 95.38 100 ARG A C 1
ATOM 768 O O . ARG A 1 100 ? 1.078 -11.817 -4.916 1.00 95.38 100 ARG A O 1
ATOM 775 N N . LEU A 1 101 ? 2.990 -10.896 -5.657 1.00 96.50 101 LEU A N 1
ATOM 776 C CA . LEU A 1 101 ? 2.448 -9.570 -5.917 1.00 96.50 101 LEU A CA 1
ATOM 777 C C . LEU A 1 101 ? 2.269 -9.379 -7.425 1.00 96.50 101 LEU A C 1
ATOM 779 O O . LEU A 1 101 ? 3.214 -9.546 -8.191 1.00 96.50 101 LEU A O 1
ATOM 783 N N . GLU A 1 102 ? 1.065 -9.033 -7.869 1.00 97.56 102 GLU A N 1
ATOM 784 C CA . GLU A 1 102 ? 0.792 -8.709 -9.273 1.00 97.56 102 GLU A CA 1
ATOM 785 C C . GLU A 1 102 ? 0.584 -7.204 -9.419 1.00 97.56 102 GLU A C 1
ATOM 787 O O . GLU A 1 102 ? -0.261 -6.621 -8.744 1.00 97.56 102 GLU A O 1
ATOM 792 N N . LEU A 1 103 ? 1.339 -6.575 -10.319 1.00 98.19 103 LEU A N 1
ATOM 793 C CA . LEU A 1 103 ? 1.254 -5.139 -10.576 1.00 98.19 103 LEU A CA 1
ATOM 794 C C . LEU A 1 103 ? 0.898 -4.858 -12.033 1.00 98.19 103 LEU A C 1
ATOM 796 O O . LEU A 1 103 ? 1.125 -5.669 -12.929 1.00 98.19 103 LEU A O 1
ATOM 800 N N . LYS A 1 104 ? 0.345 -3.672 -12.262 1.00 98.44 104 LYS A N 1
ATOM 801 C CA . LYS A 1 104 ? 0.002 -3.124 -13.573 1.00 98.44 104 LYS A CA 1
ATOM 802 C C . LYS A 1 104 ? 0.363 -1.645 -13.603 1.00 98.44 104 LYS A C 1
ATOM 804 O O . LYS A 1 104 ? 0.407 -1.004 -12.556 1.00 98.44 104 LYS A O 1
ATOM 809 N N . ILE A 1 105 ? 0.596 -1.103 -14.796 1.00 97.94 105 ILE A N 1
ATOM 810 C CA . ILE A 1 105 ? 0.693 0.353 -14.979 1.00 97.94 105 ILE A CA 1
ATOM 811 C C . ILE A 1 105 ? -0.630 0.982 -14.530 1.00 97.94 105 ILE A C 1
ATOM 813 O O . ILE A 1 105 ? -1.690 0.409 -14.791 1.00 97.94 105 ILE A O 1
ATOM 817 N N . ASP A 1 106 ? -0.535 2.126 -13.853 1.00 96.19 106 ASP A N 1
ATOM 818 C CA . ASP A 1 106 ? -1.612 2.871 -13.194 1.00 96.19 106 ASP A CA 1
ATOM 819 C C . ASP A 1 106 ? -2.222 2.190 -11.953 1.00 96.19 106 ASP A C 1
ATOM 821 O O . ASP A 1 106 ? -3.170 2.713 -11.364 1.00 96.19 106 ASP A O 1
ATOM 825 N N . ALA A 1 107 ? -1.659 1.070 -11.481 1.00 97.06 107 ALA A N 1
ATOM 826 C CA . ALA A 1 107 ? -2.072 0.483 -10.209 1.00 97.06 107 ALA A CA 1
ATOM 827 C C . ALA A 1 107 ? -1.739 1.419 -9.038 1.00 97.06 107 ALA A C 1
ATOM 829 O O . ALA A 1 107 ? -0.608 1.899 -8.914 1.00 97.06 107 ALA A O 1
ATOM 830 N N . GLN A 1 108 ? -2.726 1.650 -8.167 1.00 96.06 108 GLN A N 1
ATOM 831 C CA . GLN A 1 108 ? -2.523 2.319 -6.887 1.00 96.06 108 GLN A CA 1
ATOM 832 C C . GLN A 1 108 ? -1.902 1.328 -5.899 1.00 96.06 108 GLN A C 1
ATOM 834 O O . GLN A 1 108 ? -2.442 0.246 -5.674 1.00 96.06 108 GLN A O 1
ATOM 839 N N . VAL A 1 109 ? -0.774 1.705 -5.310 1.00 95.69 109 VAL A N 1
ATOM 840 C CA . VAL A 1 109 ? -0.011 0.899 -4.353 1.00 95.69 109 VAL A CA 1
ATOM 841 C C . VAL A 1 109 ? 0.173 1.669 -3.054 1.00 95.69 109 VAL A C 1
ATOM 843 O O . VAL A 1 109 ? 0.083 2.894 -3.032 1.00 95.69 109 VAL A O 1
ATOM 846 N N . MET A 1 110 ? 0.437 0.953 -1.966 1.00 94.94 110 MET A N 1
ATOM 847 C CA . MET A 1 110 ? 0.699 1.543 -0.658 1.00 94.94 110 MET A CA 1
ATOM 848 C C . MET A 1 110 ? 2.014 1.001 -0.116 1.00 94.94 110 MET A C 1
ATOM 850 O O . MET A 1 110 ? 2.261 -0.205 -0.156 1.00 94.94 110 MET A O 1
ATOM 854 N N . LEU A 1 111 ? 2.855 1.890 0.396 1.00 93.88 111 LEU A N 1
ATOM 855 C CA . LEU A 1 111 ? 4.099 1.511 1.044 1.00 93.88 111 LEU A CA 1
ATOM 856 C C . LEU A 1 111 ? 3.789 0.827 2.382 1.00 93.88 111 LEU A C 1
ATOM 858 O O . LEU A 1 111 ? 3.033 1.369 3.180 1.00 93.88 111 LEU A O 1
ATOM 862 N N . ILE A 1 112 ? 4.385 -0.339 2.642 1.00 93.50 112 ILE A N 1
ATOM 863 C CA . ILE A 1 112 ? 4.149 -1.128 3.872 1.00 93.50 112 ILE A CA 1
ATOM 864 C C . ILE A 1 112 ? 5.322 -1.095 4.862 1.00 93.50 112 ILE A C 1
ATOM 866 O O . ILE A 1 112 ? 5.308 -1.782 5.884 1.00 93.50 112 ILE A O 1
ATOM 870 N N . LYS A 1 113 ? 6.365 -0.315 4.562 1.00 90.19 113 LYS A N 1
ATOM 871 C CA . LYS A 1 113 ? 7.601 -0.237 5.347 1.00 90.19 113 LYS A CA 1
ATOM 872 C C . LYS A 1 113 ? 8.099 1.201 5.401 1.00 90.19 113 LYS A C 1
ATOM 874 O O . LYS A 1 113 ? 8.198 1.853 4.370 1.00 90.19 113 LYS A O 1
ATOM 879 N N . ASN A 1 114 ? 8.454 1.671 6.594 1.00 90.69 114 ASN A N 1
ATOM 880 C CA . ASN A 1 114 ? 9.021 3.007 6.768 1.00 90.69 114 ASN A CA 1
ATOM 881 C C . ASN A 1 114 ? 10.408 3.086 6.116 1.00 90.69 114 ASN A C 1
ATOM 883 O O . ASN A 1 114 ? 11.257 2.218 6.340 1.00 90.69 114 ASN A O 1
ATOM 887 N N . VAL A 1 115 ? 10.624 4.123 5.311 1.00 87.62 115 VAL A N 1
ATOM 888 C CA . VAL A 1 115 ? 11.900 4.418 4.648 1.00 87.62 115 VAL A CA 1
ATOM 889 C C . VAL A 1 115 ? 12.575 5.594 5.341 1.00 87.62 115 VAL A C 1
ATOM 891 O O . VAL A 1 115 ? 13.734 5.482 5.732 1.00 87.62 115 VAL A O 1
ATOM 894 N N . ASP A 1 116 ? 11.836 6.686 5.522 1.00 88.19 116 ASP A N 1
ATOM 895 C CA . ASP A 1 116 ? 12.259 7.919 6.186 1.00 88.19 116 ASP A CA 1
ATOM 896 C C . ASP A 1 116 ? 11.030 8.698 6.696 1.00 88.19 116 ASP A C 1
ATOM 898 O O . ASP A 1 116 ? 9.946 8.129 6.816 1.00 88.19 116 ASP A O 1
ATOM 902 N N . GLU A 1 117 ? 11.204 9.977 7.036 1.00 85.94 117 GLU A N 1
ATOM 903 C CA . GLU A 1 117 ? 10.153 10.854 7.574 1.00 85.94 117 GLU A CA 1
ATOM 904 C C . GLU A 1 117 ? 9.005 11.128 6.591 1.00 85.94 117 GLU A C 1
ATOM 906 O O . GLU A 1 117 ? 7.911 11.491 7.019 1.00 85.94 117 GLU A O 1
ATOM 911 N N . VAL A 1 118 ? 9.242 10.961 5.287 1.00 87.00 118 VAL A N 1
ATOM 912 C CA . VAL A 1 118 ? 8.283 11.280 4.226 1.00 87.00 118 VAL A CA 1
ATOM 913 C C . VAL A 1 118 ? 7.661 10.006 3.667 1.00 87.00 118 VAL A C 1
ATOM 915 O O . VAL A 1 118 ? 6.439 9.877 3.611 1.00 87.00 118 VAL A O 1
ATOM 918 N N . LEU A 1 119 ? 8.492 9.036 3.282 1.00 89.81 119 LEU A N 1
ATOM 919 C CA . LEU A 1 119 ? 8.053 7.750 2.749 1.00 89.81 119 LEU A CA 1
ATOM 920 C C . LEU A 1 119 ? 7.841 6.758 3.897 1.00 89.81 119 LEU A C 1
ATOM 922 O O . LEU A 1 119 ? 8.681 5.904 4.199 1.00 89.81 119 LEU A O 1
ATOM 926 N N . VAL A 1 120 ? 6.690 6.893 4.550 1.00 90.88 120 VAL A N 1
ATOM 927 C CA . VAL A 1 120 ? 6.255 6.045 5.665 1.00 90.88 120 VAL A CA 1
ATOM 928 C C . VAL A 1 120 ? 5.243 4.987 5.223 1.00 90.88 120 VAL A C 1
ATOM 930 O O . VAL A 1 120 ? 4.616 5.080 4.167 1.00 90.88 120 VAL A O 1
ATOM 933 N N . ASN A 1 121 ? 5.054 3.967 6.056 1.00 92.94 121 ASN A N 1
ATOM 934 C CA . ASN A 1 121 ? 3.981 2.998 5.889 1.00 92.94 121 ASN A CA 1
ATOM 935 C C . ASN A 1 121 ? 2.625 3.720 5.801 1.00 92.94 121 ASN A C 1
ATOM 937 O O . ASN A 1 121 ? 2.283 4.522 6.672 1.00 92.94 121 ASN A O 1
ATOM 941 N N . GLY A 1 122 ? 1.864 3.428 4.750 1.00 90.75 122 GLY A N 1
ATOM 942 C CA . GLY A 1 122 ? 0.582 4.056 4.453 1.00 90.75 122 GLY A CA 1
ATOM 943 C C . GLY A 1 122 ? 0.630 5.099 3.337 1.00 90.75 122 GLY A C 1
ATOM 944 O O . GLY A 1 122 ? -0.429 5.464 2.832 1.00 90.75 122 GLY A O 1
ATOM 945 N N . VAL A 1 123 ? 1.816 5.560 2.917 1.00 91.06 123 VAL A N 1
ATOM 946 C CA . VAL A 1 123 ? 1.928 6.468 1.764 1.00 91.06 123 VAL A CA 1
ATOM 947 C C . VAL A 1 123 ? 1.497 5.735 0.499 1.00 91.06 123 VAL A C 1
ATOM 949 O O . VAL A 1 123 ? 1.920 4.606 0.235 1.00 91.06 123 VAL A O 1
ATOM 952 N N . VAL A 1 124 ? 0.632 6.385 -0.272 1.00 93.12 124 VAL A N 1
ATOM 953 C CA . VAL A 1 124 ? 0.040 5.841 -1.491 1.00 93.12 124 VAL A CA 1
ATOM 954 C C . VAL A 1 124 ? 0.801 6.365 -2.704 1.00 93.12 124 VAL A C 1
ATOM 956 O O . VAL A 1 124 ? 1.268 7.503 -2.724 1.00 93.12 124 VAL A O 1
ATOM 959 N N . GLY A 1 125 ? 0.932 5.527 -3.725 1.00 94.06 125 GLY A N 1
ATOM 960 C CA . GLY A 1 125 ? 1.529 5.908 -4.994 1.00 94.06 125 GLY A CA 1
ATOM 961 C C . GLY A 1 125 ? 0.871 5.222 -6.180 1.00 94.06 125 GLY A C 1
ATOM 962 O O . GLY A 1 125 ? 0.017 4.346 -6.026 1.00 94.06 125 GLY A O 1
ATOM 963 N N . ARG A 1 126 ? 1.285 5.624 -7.379 1.00 95.75 126 ARG A N 1
ATOM 964 C CA . ARG A 1 126 ? 0.831 5.060 -8.651 1.00 95.75 126 ARG A CA 1
ATOM 965 C C . ARG A 1 126 ? 2.004 4.462 -9.415 1.00 95.75 126 ARG A C 1
ATOM 967 O O . ARG A 1 126 ? 3.028 5.117 -9.590 1.00 95.75 126 ARG A O 1
ATOM 974 N N . VAL A 1 127 ? 1.848 3.235 -9.905 1.00 97.62 127 VAL A N 1
ATOM 975 C CA . VAL A 1 127 ? 2.850 2.589 -10.766 1.00 97.62 127 VAL A CA 1
ATOM 976 C C . VAL A 1 127 ? 2.872 3.277 -12.135 1.00 97.62 127 VAL A C 1
ATOM 978 O O . VAL A 1 127 ? 1.897 3.210 -12.879 1.00 97.62 127 VAL A O 1
ATOM 981 N N . LEU A 1 128 ? 3.993 3.906 -12.485 1.00 96.94 128 LEU A N 1
ATOM 982 C CA . LEU A 1 128 ? 4.206 4.573 -13.775 1.00 96.94 128 LEU A CA 1
ATOM 983 C C . LEU A 1 128 ? 4.687 3.609 -14.866 1.00 96.94 128 LEU A C 1
ATOM 985 O O . LEU A 1 128 ? 4.407 3.799 -16.046 1.00 96.94 128 LEU A O 1
ATOM 989 N N . GLY A 1 129 ? 5.427 2.569 -14.487 1.00 97.19 129 GLY A N 1
ATOM 990 C CA . GLY A 1 129 ? 6.000 1.611 -15.427 1.00 97.19 129 GLY A CA 1
ATOM 991 C C . GLY A 1 129 ? 6.988 0.666 -14.763 1.00 97.19 129 GLY A C 1
ATOM 992 O O . GLY A 1 129 ? 7.162 0.696 -13.547 1.00 97.19 129 GLY A O 1
ATOM 993 N N . PHE A 1 130 ? 7.642 -0.165 -15.572 1.00 97.00 130 PHE A N 1
ATOM 994 C CA . PHE A 1 130 ? 8.609 -1.158 -15.110 1.00 97.00 130 PHE A CA 1
ATOM 995 C C . PHE A 1 130 ? 9.931 -0.982 -15.854 1.00 97.00 130 PHE A C 1
ATOM 997 O O . PHE A 1 130 ? 9.963 -1.089 -17.084 1.00 97.00 130 PHE A O 1
ATOM 1004 N N . TYR A 1 131 ? 11.013 -0.732 -15.120 1.00 95.31 131 TYR A N 1
ATOM 1005 C CA . TYR A 1 131 ? 12.296 -0.314 -15.688 1.00 95.31 131 TYR A CA 1
ATOM 1006 C C . TYR A 1 131 ? 13.469 -1.059 -15.057 1.00 95.31 131 TYR A C 1
ATOM 1008 O O . TYR A 1 131 ? 13.418 -1.462 -13.894 1.00 95.31 131 TYR A O 1
ATOM 1016 N N . PHE A 1 132 ? 14.543 -1.220 -15.826 1.00 93.38 132 PHE A N 1
ATOM 1017 C CA . PHE A 1 132 ? 15.831 -1.609 -15.265 1.00 93.38 132 PHE A CA 1
ATOM 1018 C C . PHE A 1 132 ? 16.474 -0.405 -14.567 1.00 93.38 132 PHE A C 1
ATOM 1020 O O . PHE A 1 132 ? 16.370 0.709 -15.086 1.00 93.38 132 PHE A O 1
ATOM 1027 N N . PRO A 1 133 ? 17.207 -0.602 -13.455 1.00 90.44 133 PRO A N 1
ATOM 1028 C CA . PRO A 1 133 ? 17.963 0.469 -12.807 1.00 90.44 133 PRO A CA 1
ATOM 1029 C C . PRO A 1 133 ? 18.874 1.243 -13.770 1.00 90.44 133 PRO A C 1
ATOM 1031 O O . PRO A 1 133 ? 18.963 2.464 -13.696 1.00 90.44 133 PRO A O 1
ATOM 1034 N N . SER A 1 134 ? 19.499 0.537 -14.718 1.00 88.56 134 SER A N 1
ATOM 1035 C CA . SER A 1 134 ? 20.417 1.094 -15.721 1.00 88.56 134 SER A CA 1
ATOM 1036 C C . SER A 1 134 ? 19.765 2.060 -16.715 1.00 88.56 134 SER A C 1
ATOM 1038 O O . SER A 1 134 ? 20.470 2.814 -17.381 1.00 88.56 134 SER A O 1
ATOM 1040 N N . GLN A 1 135 ? 18.434 2.056 -16.826 1.00 88.19 135 GLN A N 1
ATOM 1041 C CA . GLN A 1 135 ? 17.695 2.933 -17.736 1.00 88.19 135 GLN A CA 1
ATOM 1042 C C . GLN A 1 135 ? 17.380 4.302 -17.121 1.00 88.19 135 GLN A C 1
ATOM 1044 O O . GLN A 1 135 ? 16.897 5.175 -17.834 1.00 88.19 135 GLN A O 1
ATOM 1049 N N . LEU A 1 136 ? 17.613 4.503 -15.821 1.00 89.56 136 LEU A N 1
ATOM 1050 C CA . LEU A 1 136 ? 17.092 5.656 -15.086 1.00 89.56 136 LEU A CA 1
ATOM 1051 C C . LEU A 1 136 ? 18.178 6.688 -14.782 1.00 89.56 136 LEU A C 1
ATOM 1053 O O . LEU A 1 136 ? 19.273 6.338 -14.338 1.00 89.56 136 LEU A O 1
ATOM 1057 N N . SER A 1 137 ? 17.852 7.970 -14.954 1.00 84.12 137 SER A N 1
ATOM 1058 C CA . SER A 1 137 ? 18.672 9.080 -14.466 1.00 84.12 137 SER A CA 1
ATOM 1059 C C . SER A 1 137 ? 18.177 9.611 -13.118 1.00 84.12 137 SER A C 1
ATOM 1061 O O . SER A 1 137 ? 16.987 9.572 -12.787 1.00 84.12 137 SER A O 1
ATOM 1063 N N . GLY A 1 138 ? 19.124 10.093 -12.313 1.00 78.50 138 GLY A N 1
ATOM 1064 C CA . GLY A 1 138 ? 18.851 10.709 -11.025 1.00 78.50 138 GLY A CA 1
ATOM 1065 C C . GLY A 1 138 ? 18.545 12.188 -11.164 1.00 78.50 138 GLY A C 1
ATOM 1066 O O . GLY A 1 138 ? 19.305 12.936 -11.777 1.00 78.50 138 GLY A O 1
ATOM 1067 N N . GLY A 1 139 ? 17.458 12.616 -10.541 1.00 67.62 139 GLY A N 1
ATOM 1068 C CA . GLY A 1 139 ? 17.166 14.007 -10.249 1.00 67.62 139 GLY A CA 1
ATOM 1069 C C . GLY A 1 139 ? 17.892 14.490 -8.993 1.00 67.62 139 GLY A C 1
ATOM 1070 O O . GLY A 1 139 ? 18.440 13.719 -8.202 1.00 67.62 139 GLY A O 1
ATOM 1071 N N . THR A 1 140 ? 17.893 15.806 -8.805 1.00 61.12 140 THR A N 1
ATOM 1072 C CA . THR A 1 140 ? 18.390 16.424 -7.571 1.00 61.12 140 THR A CA 1
ATOM 1073 C C . THR A 1 140 ? 17.321 16.275 -6.484 1.00 61.12 140 THR A C 1
ATOM 1075 O O . THR A 1 140 ? 16.166 16.604 -6.763 1.00 61.12 140 THR A O 1
ATOM 1078 N N . PRO A 1 141 ? 17.662 15.827 -5.260 1.00 63.50 141 PRO A N 1
ATOM 1079 C CA . PRO A 1 141 ? 16.724 15.872 -4.145 1.00 63.50 141 PRO A CA 1
ATOM 1080 C C . PRO A 1 141 ? 16.212 17.308 -3.950 1.00 63.50 141 PRO A C 1
ATOM 1082 O O . PRO A 1 141 ? 16.998 18.248 -4.133 1.00 63.50 141 PRO A O 1
ATOM 1085 N N . PRO A 1 142 ? 14.944 17.513 -3.550 1.00 59.59 142 PRO A N 1
ATOM 1086 C CA . PRO A 1 142 ? 14.518 18.814 -3.060 1.00 59.59 142 PRO A CA 1
ATOM 1087 C C . PRO A 1 142 ? 15.427 19.192 -1.886 1.00 59.59 142 PRO A C 1
ATOM 1089 O O . PRO A 1 142 ? 15.759 18.342 -1.055 1.00 59.59 142 PRO A O 1
ATOM 1092 N N . ALA A 1 143 ? 15.898 20.443 -1.859 1.00 51.78 143 ALA A N 1
ATOM 1093 C CA . ALA A 1 143 ? 16.809 20.910 -0.821 1.00 51.78 143 ALA A CA 1
ATOM 1094 C C . ALA A 1 143 ? 16.211 20.582 0.551 1.00 51.78 143 ALA A C 1
ATOM 1096 O O . ALA A 1 143 ? 15.101 21.010 0.864 1.00 51.78 143 ALA A O 1
ATOM 1097 N N . SER A 1 144 ? 16.929 19.788 1.348 1.00 45.91 144 SER A N 1
ATOM 1098 C CA . SER A 1 144 ? 16.507 19.441 2.700 1.00 45.91 144 SER A CA 1
ATOM 1099 C C . SER A 1 144 ? 16.245 20.734 3.465 1.00 45.91 144 SER A C 1
ATOM 1101 O O . SER A 1 144 ? 17.177 21.516 3.676 1.00 45.91 144 SER A O 1
ATOM 1103 N N . SER A 1 145 ? 15.003 20.967 3.884 1.00 37.25 145 SER A N 1
ATOM 1104 C CA . SER A 1 145 ? 14.688 21.987 4.875 1.00 37.25 145 SER A CA 1
ATOM 1105 C C . SER A 1 145 ? 15.344 21.560 6.185 1.00 37.25 145 SER A C 1
ATOM 1107 O O . SER A 1 145 ? 14.762 20.841 6.993 1.00 37.25 145 SER A O 1
ATOM 1109 N N . ALA A 1 146 ? 16.604 21.944 6.363 1.00 35.75 146 ALA A N 1
ATOM 1110 C CA . ALA A 1 146 ? 17.339 21.756 7.596 1.00 35.75 146 ALA A CA 1
ATOM 1111 C C . ALA A 1 146 ? 16.741 22.679 8.668 1.00 35.75 146 ALA A C 1
ATOM 1113 O O . ALA A 1 146 ? 17.293 23.728 8.979 1.00 35.75 146 ALA A O 1
ATOM 1114 N N . SER A 1 147 ? 15.609 22.299 9.259 1.00 35.34 147 SER A N 1
ATOM 1115 C CA . SER A 1 147 ? 15.145 22.871 10.524 1.00 35.34 147 SER A CA 1
ATOM 1116 C C . SER A 1 147 ? 15.807 22.121 11.679 1.00 35.34 147 SER A C 1
ATOM 1118 O O . SER A 1 147 ? 15.162 21.438 12.469 1.00 35.34 147 SER A O 1
ATOM 1120 N N . GLY A 1 148 ? 17.134 22.221 11.745 1.00 30.47 148 GLY A N 1
ATOM 1121 C CA . GLY A 1 148 ? 17.915 21.872 12.921 1.00 30.47 148 GLY A CA 1
ATOM 1122 C C . GLY A 1 148 ? 18.274 23.157 13.648 1.00 30.47 148 GLY A C 1
ATOM 1123 O O . GLY A 1 148 ? 19.234 23.825 13.272 1.00 30.47 148 GLY A O 1
ATOM 1124 N N . LEU A 1 149 ? 17.505 23.508 14.681 1.00 30.39 149 LEU A N 1
ATOM 1125 C CA . LEU A 1 149 ? 17.908 24.518 15.656 1.00 30.39 149 LEU A CA 1
ATOM 1126 C C . LEU A 1 149 ? 19.282 24.132 16.221 1.00 30.39 149 LEU A C 1
ATOM 1128 O O . LEU A 1 149 ? 19.404 23.175 16.984 1.00 30.39 149 LEU A O 1
ATOM 1132 N N . LYS A 1 150 ? 20.318 24.894 15.867 1.00 28.95 150 LYS A N 1
ATOM 1133 C CA . LYS A 1 150 ? 21.548 24.984 16.654 1.00 28.95 150 LYS A CA 1
ATOM 1134 C C . LYS A 1 150 ? 21.757 26.430 17.072 1.00 28.95 150 LYS A C 1
ATOM 1136 O O . LYS A 1 150 ? 21.959 27.325 16.258 1.00 28.95 150 LYS A O 1
ATOM 1141 N N . SER A 1 151 ? 21.661 26.616 18.379 1.00 28.09 151 SER A N 1
ATOM 1142 C CA . SER A 1 151 ? 21.989 27.811 19.136 1.00 28.09 151 SER A CA 1
ATOM 1143 C C . SER A 1 151 ? 23.475 28.174 19.019 1.00 28.09 151 SER A C 1
ATOM 1145 O O . SER A 1 151 ? 24.331 27.332 19.272 1.00 28.09 151 SER A O 1
ATOM 1147 N N . GLY A 1 152 ? 23.729 29.444 18.695 1.00 26.09 152 GLY A N 1
ATOM 1148 C CA . GLY A 1 152 ? 24.800 30.314 19.200 1.00 26.09 152 GLY A CA 1
ATOM 1149 C C . GLY A 1 152 ? 26.256 29.833 19.213 1.00 26.09 152 GLY A C 1
ATOM 1150 O O . GLY A 1 152 ? 26.656 29.069 20.084 1.00 26.09 152 GLY A O 1
ATOM 1151 N N . SER A 1 153 ? 27.103 30.471 18.400 1.00 27.16 153 SER A N 1
ATOM 1152 C CA . SER A 1 153 ? 28.078 31.472 18.884 1.00 27.16 153 SER A CA 1
ATOM 1153 C C . SER A 1 153 ? 28.893 32.065 17.730 1.00 27.16 153 SER A C 1
ATOM 1155 O O . SER A 1 153 ? 29.129 31.424 16.712 1.00 27.16 153 SER A O 1
ATOM 1157 N N . ALA A 1 154 ? 29.255 33.333 17.903 1.00 26.66 154 ALA A N 1
ATOM 1158 C CA . ALA A 1 154 ? 29.846 34.231 16.923 1.00 26.66 154 ALA A CA 1
ATOM 1159 C C . ALA A 1 154 ? 31.306 33.915 16.552 1.00 26.66 154 ALA A C 1
ATOM 1161 O O . ALA A 1 154 ? 32.081 33.512 17.412 1.00 26.66 154 ALA A O 1
ATOM 1162 N N . ALA A 1 155 ? 31.694 34.245 15.315 1.00 26.84 155 ALA A N 1
ATOM 1163 C CA . ALA A 1 155 ? 32.862 35.082 15.018 1.00 26.84 155 ALA A CA 1
ATOM 1164 C C . ALA A 1 155 ? 32.888 35.470 13.529 1.00 26.84 155 ALA A C 1
ATOM 1166 O O . ALA A 1 155 ? 32.631 34.669 12.636 1.00 26.84 155 ALA A O 1
ATOM 1167 N N . VAL A 1 156 ? 33.183 36.745 13.315 1.00 26.61 156 VAL A N 1
ATOM 1168 C CA . VAL A 1 156 ? 33.335 37.472 12.052 1.00 26.61 156 VAL A CA 1
ATOM 1169 C C . VAL A 1 156 ? 34.684 37.114 11.409 1.00 26.61 156 VAL A C 1
ATOM 1171 O O . VAL A 1 156 ? 35.639 36.915 12.153 1.00 26.61 156 VAL A O 1
ATOM 1174 N N . LEU A 1 157 ? 34.782 37.083 10.068 1.00 27.39 157 LEU A N 1
ATOM 1175 C CA . LEU A 1 157 ? 35.772 37.841 9.267 1.00 27.39 157 LEU A CA 1
ATOM 1176 C C . LEU A 1 157 ? 35.749 37.501 7.756 1.00 27.39 157 LEU A C 1
ATOM 1178 O O . LEU A 1 157 ? 35.786 36.355 7.325 1.00 27.39 157 LEU A O 1
ATOM 1182 N N . SER A 1 158 ? 35.691 38.599 7.005 1.00 24.59 158 SER A N 1
ATOM 1183 C CA . SER A 1 158 ? 35.898 38.916 5.587 1.00 24.59 158 SER A CA 1
ATOM 1184 C C . SER A 1 158 ? 36.829 38.037 4.734 1.00 24.59 158 SER A C 1
ATOM 1186 O O . SER A 1 158 ? 37.922 37.705 5.176 1.00 24.59 158 SER A O 1
ATOM 1188 N N . ALA A 1 159 ? 36.482 37.849 3.447 1.00 25.88 159 ALA A N 1
ATOM 1189 C CA . ALA A 1 159 ? 37.214 38.421 2.293 1.00 25.88 159 ALA A CA 1
ATOM 1190 C C . ALA A 1 159 ? 36.700 37.905 0.920 1.00 25.88 159 ALA A C 1
ATOM 1192 O O . ALA A 1 159 ? 36.825 36.735 0.586 1.00 25.88 159 ALA A O 1
ATOM 1193 N N . SER A 1 160 ? 36.148 38.837 0.134 1.00 25.09 160 SER A N 1
ATOM 1194 C CA . SER A 1 160 ? 36.453 39.146 -1.277 1.00 25.09 160 SER A CA 1
ATOM 1195 C C . SER A 1 160 ? 36.520 38.054 -2.379 1.00 25.09 160 SER A C 1
ATOM 1197 O O . SER A 1 160 ? 37.393 37.193 -2.370 1.00 25.09 160 SER A O 1
ATOM 1199 N N . THR A 1 161 ? 35.751 38.315 -3.452 1.00 24.92 161 THR A N 1
ATOM 1200 C CA . THR A 1 161 ? 36.199 38.344 -4.869 1.00 24.92 161 THR A CA 1
ATOM 1201 C C . THR A 1 161 ? 35.683 37.259 -5.837 1.00 24.92 161 THR A C 1
ATOM 1203 O O . THR A 1 161 ? 35.999 36.080 -5.743 1.00 24.92 161 THR A O 1
ATOM 1206 N N . SER A 1 162 ? 35.013 37.783 -6.876 1.00 26.73 162 SER A N 1
ATOM 1207 C CA . SER A 1 162 ? 34.924 37.323 -8.274 1.00 26.73 162 SER A CA 1
ATOM 1208 C C . SER A 1 162 ? 33.834 36.346 -8.717 1.00 26.73 162 SER A C 1
ATOM 1210 O O . SER A 1 162 ? 33.947 35.127 -8.629 1.00 26.73 162 SER A O 1
ATOM 1212 N N . ASN A 1 163 ? 32.864 36.947 -9.413 1.00 30.77 163 ASN A N 1
ATOM 1213 C CA . ASN A 1 163 ? 32.114 36.366 -10.522 1.00 30.77 163 ASN A CA 1
ATOM 1214 C C . ASN A 1 163 ? 33.028 35.613 -11.505 1.00 30.77 163 ASN A C 1
ATOM 1216 O O . ASN A 1 163 ? 33.915 36.206 -12.122 1.00 30.77 163 ASN A O 1
ATOM 1220 N N . LYS A 1 164 ? 32.713 34.340 -11.756 1.00 26.50 164 LYS A N 1
ATOM 1221 C CA . LYS A 1 164 ? 32.983 33.680 -13.036 1.00 26.50 164 LYS A CA 1
ATOM 1222 C C . LYS A 1 164 ? 31.722 32.967 -13.505 1.00 26.50 164 LYS A C 1
ATOM 1224 O O . LYS A 1 164 ? 31.346 31.916 -12.995 1.00 26.50 164 LYS A O 1
ATOM 1229 N N . ILE A 1 165 ? 31.102 33.567 -14.516 1.00 31.77 165 ILE A N 1
ATOM 1230 C CA . ILE A 1 165 ? 30.163 32.913 -15.423 1.00 31.77 165 ILE A CA 1
ATOM 1231 C C . ILE A 1 165 ? 30.885 31.696 -16.005 1.00 31.77 165 ILE A C 1
ATOM 1233 O O . ILE A 1 165 ? 31.910 31.834 -16.671 1.00 31.77 165 ILE A O 1
ATOM 1237 N N . SER A 1 166 ? 30.372 30.506 -15.709 1.00 25.95 166 SER A N 1
ATOM 1238 C CA . SER A 1 166 ? 30.775 29.267 -16.362 1.00 25.95 166 SER A CA 1
ATOM 1239 C C . SER A 1 166 ? 29.519 28.525 -16.801 1.00 25.95 166 SER A C 1
ATOM 1241 O O . SER A 1 166 ? 28.626 28.211 -16.020 1.00 25.95 166 SER A O 1
ATOM 1243 N N . THR A 1 167 ? 29.450 28.354 -18.113 1.00 25.36 167 THR A N 1
ATOM 1244 C CA . THR A 1 167 ? 28.499 27.587 -18.906 1.00 25.36 167 THR A CA 1
ATOM 1245 C C . THR A 1 167 ? 28.239 26.212 -18.286 1.00 25.36 167 THR A C 1
ATOM 1247 O O . THR A 1 167 ? 29.134 25.371 -18.217 1.00 25.36 167 THR A O 1
ATOM 1250 N N . SER A 1 168 ? 27.004 25.970 -17.838 1.00 27.08 168 SER A N 1
ATOM 1251 C CA . SER A 1 168 ? 26.586 24.702 -17.241 1.00 27.08 168 SER A CA 1
ATOM 1252 C C . SER A 1 168 ? 26.433 23.621 -18.311 1.00 27.08 168 SER A C 1
ATOM 1254 O O . SER A 1 168 ? 25.412 23.485 -18.980 1.00 27.08 168 SER A O 1
ATOM 1256 N N . THR A 1 169 ? 27.472 22.805 -18.454 1.00 24.84 169 THR A N 1
ATOM 1257 C CA . THR A 1 169 ? 27.370 21.473 -19.050 1.00 24.84 169 THR A CA 1
ATOM 1258 C C . THR A 1 169 ? 26.522 20.617 -18.106 1.00 24.84 169 THR A C 1
ATOM 1260 O O . THR A 1 169 ? 26.886 20.415 -16.946 1.00 24.84 169 THR A O 1
ATOM 1263 N N . SER A 1 170 ? 25.359 20.155 -18.566 1.00 31.91 170 SER A N 1
ATOM 1264 C CA . SER A 1 170 ? 24.454 19.292 -17.802 1.00 31.91 170 SER A CA 1
ATOM 1265 C C . SER A 1 170 ? 25.124 17.941 -17.538 1.00 31.91 170 SER A C 1
ATOM 1267 O O . SER A 1 170 ? 25.136 17.057 -18.394 1.00 31.91 170 SER A O 1
ATOM 1269 N N . SER A 1 171 ? 25.722 17.794 -16.358 1.00 35.66 171 SER A N 1
ATOM 1270 C CA . SER A 1 171 ? 26.269 16.527 -15.880 1.00 35.66 171 SER A CA 1
ATOM 1271 C C . SER A 1 171 ? 25.117 15.600 -15.494 1.00 35.66 171 SER A C 1
ATOM 1273 O O . SER A 1 171 ? 24.329 15.906 -14.601 1.00 35.66 171 SER A O 1
ATOM 1275 N N . ILE A 1 172 ? 25.009 14.470 -16.195 1.00 40.12 172 ILE A N 1
ATOM 1276 C CA . ILE A 1 172 ? 24.078 13.383 -15.875 1.00 40.12 172 ILE A CA 1
ATOM 1277 C C . ILE A 1 172 ? 24.473 12.839 -14.497 1.00 40.12 172 ILE A C 1
ATOM 1279 O O . ILE A 1 172 ? 25.560 12.282 -14.343 1.00 40.12 172 ILE A O 1
ATOM 1283 N N . LYS A 1 173 ? 23.621 13.029 -13.485 1.00 52.38 173 LYS A N 1
ATOM 1284 C CA . LYS A 1 173 ? 23.811 12.444 -12.152 1.00 52.38 173 LYS A CA 1
ATOM 1285 C C . LYS A 1 173 ? 23.066 11.111 -12.071 1.00 52.38 173 LYS A C 1
ATOM 1287 O O . LYS A 1 173 ? 21.925 10.992 -12.515 1.00 52.38 173 LYS A O 1
ATOM 1292 N N . SER A 1 174 ? 23.722 10.094 -11.522 1.00 50.94 174 SER A N 1
ATOM 1293 C CA . SER A 1 174 ? 23.100 8.804 -11.205 1.00 50.94 174 SER A CA 1
ATOM 1294 C C . SER A 1 174 ? 22.039 8.967 -10.099 1.00 50.94 174 SER A C 1
ATOM 1296 O O . SER A 1 174 ? 22.232 9.813 -9.221 1.00 50.94 174 SER A O 1
ATOM 1298 N N . PRO A 1 175 ? 20.944 8.178 -10.096 1.00 58.00 175 PRO A N 1
ATOM 1299 C CA . PRO A 1 175 ? 19.945 8.194 -9.022 1.00 58.00 175 PRO A CA 1
ATOM 1300 C C . PRO A 1 175 ? 20.566 7.967 -7.642 1.00 58.00 175 PRO A C 1
ATOM 1302 O O . PRO A 1 175 ? 21.559 7.251 -7.508 1.00 58.00 175 PRO A O 1
ATOM 1305 N N . THR A 1 176 ? 19.976 8.571 -6.608 1.00 64.06 176 THR A N 1
ATOM 1306 C CA . THR A 1 176 ? 20.476 8.413 -5.235 1.00 64.06 176 THR A CA 1
ATOM 1307 C C . THR A 1 176 ? 19.917 7.122 -4.638 1.00 64.06 176 THR A C 1
ATOM 1309 O O . THR A 1 176 ? 18.705 6.993 -4.450 1.00 64.06 176 THR A O 1
ATOM 1312 N N . GLU A 1 177 ? 20.789 6.165 -4.321 1.00 63.22 177 GLU A N 1
ATOM 1313 C CA . GLU A 1 177 ? 20.442 5.015 -3.479 1.00 63.22 177 GLU A CA 1
ATOM 1314 C C . GLU A 1 177 ? 20.392 5.460 -2.016 1.00 63.22 177 GLU A C 1
ATOM 1316 O O . GLU A 1 177 ? 21.379 5.960 -1.480 1.00 63.22 177 GLU A O 1
ATOM 1321 N N . THR A 1 178 ? 19.240 5.316 -1.360 1.00 54.59 178 THR A N 1
ATOM 1322 C CA . THR A 1 178 ? 19.029 5.897 -0.020 1.00 54.59 178 THR A CA 1
ATOM 1323 C C . THR A 1 178 ? 18.915 4.882 1.112 1.00 54.59 178 THR A C 1
ATOM 1325 O O . THR A 1 178 ? 19.152 5.241 2.264 1.00 54.59 178 THR A O 1
ATOM 1328 N N . LYS A 1 179 ? 18.619 3.604 0.842 1.00 51.78 179 LYS A N 1
ATOM 1329 C CA . LYS A 1 179 ? 18.711 2.561 1.877 1.00 51.78 179 LYS A CA 1
ATOM 1330 C C . LYS A 1 179 ? 20.104 1.937 1.889 1.00 51.78 179 LYS A C 1
ATOM 1332 O O . LYS A 1 179 ? 20.651 1.632 0.835 1.00 51.78 179 LYS A O 1
ATOM 1337 N N . LYS A 1 180 ? 20.614 1.603 3.085 1.00 46.00 180 LYS A N 1
ATOM 1338 C CA . LYS A 1 180 ? 21.854 0.813 3.275 1.00 46.00 180 LYS A CA 1
ATOM 1339 C C . LYS A 1 180 ? 21.862 -0.528 2.514 1.00 46.00 180 LYS A C 1
ATOM 1341 O O . LYS A 1 180 ? 22.921 -1.126 2.380 1.00 46.00 180 LYS A O 1
ATOM 1346 N N . ASN A 1 181 ? 20.702 -1.003 2.049 1.00 52.25 181 ASN A N 1
ATOM 1347 C CA . ASN A 1 181 ? 20.535 -2.241 1.289 1.00 52.25 181 ASN A CA 1
ATOM 1348 C C . ASN A 1 181 ? 20.204 -2.037 -0.205 1.00 52.25 181 ASN A C 1
ATOM 1350 O O . ASN A 1 181 ? 19.958 -3.021 -0.890 1.00 52.25 181 ASN A O 1
ATOM 1354 N N . GLY A 1 182 ? 20.164 -0.798 -0.712 1.00 64.44 182 GLY A N 1
ATOM 1355 C CA . GLY A 1 182 ? 19.911 -0.526 -2.130 1.00 64.44 182 GLY A CA 1
ATOM 1356 C C . GLY A 1 182 ? 18.493 -0.856 -2.615 1.00 64.44 182 GLY A C 1
ATOM 1357 O O . GLY A 1 182 ? 18.287 -0.918 -3.820 1.00 64.44 182 GLY A O 1
ATOM 1358 N N . ALA A 1 183 ? 17.504 -1.056 -1.735 1.00 80.25 183 ALA A N 1
ATOM 1359 C CA . ALA A 1 183 ? 16.155 -1.463 -2.153 1.00 80.25 183 ALA A CA 1
ATOM 1360 C C . ALA A 1 183 ? 15.332 -0.353 -2.851 1.00 80.25 183 ALA A C 1
ATOM 1362 O O . ALA A 1 183 ? 14.281 -0.632 -3.412 1.00 80.25 183 ALA A O 1
ATOM 1363 N N . LEU A 1 184 ? 15.779 0.907 -2.831 1.00 85.12 184 LEU A N 1
ATOM 1364 C CA . LEU A 1 184 ? 15.065 2.036 -3.440 1.00 85.12 184 LEU A CA 1
ATOM 1365 C C . LEU A 1 184 ? 16.031 2.921 -4.230 1.00 85.12 184 LEU A C 1
ATOM 1367 O O . LEU A 1 184 ? 17.077 3.303 -3.701 1.00 85.12 184 LEU A O 1
ATOM 1371 N N . LEU A 1 185 ? 15.654 3.279 -5.462 1.00 88.81 185 LEU A N 1
ATOM 1372 C CA . LEU A 1 185 ? 16.288 4.368 -6.216 1.00 88.81 185 LEU A CA 1
ATOM 1373 C C . LEU A 1 185 ? 15.341 5.558 -6.220 1.00 88.81 185 LEU A C 1
ATOM 1375 O O . LEU A 1 185 ? 14.277 5.507 -6.836 1.00 88.81 185 LEU A O 1
ATOM 1379 N N . ARG A 1 186 ? 15.726 6.602 -5.492 1.00 90.50 186 ARG A N 1
ATOM 1380 C CA . ARG A 1 186 ? 14.897 7.781 -5.243 1.00 90.50 186 ARG A CA 1
ATOM 1381 C C . ARG A 1 186 ? 15.202 8.908 -6.217 1.00 90.50 186 ARG A C 1
ATOM 1383 O O . ARG A 1 186 ? 16.281 8.948 -6.816 1.00 90.50 186 ARG A O 1
ATOM 1390 N N . TYR A 1 187 ? 14.249 9.832 -6.325 1.00 89.44 187 TYR A N 1
ATOM 1391 C CA . TYR A 1 187 ? 14.329 11.009 -7.191 1.00 89.44 187 TYR A CA 1
ATOM 1392 C C . TYR A 1 187 ? 14.611 10.655 -8.655 1.00 89.44 187 TYR A C 1
ATOM 1394 O O . TYR A 1 187 ? 15.459 11.272 -9.289 1.00 89.44 187 TYR A O 1
ATOM 1402 N N . VAL A 1 188 ? 13.937 9.644 -9.204 1.00 90.69 188 VAL A N 1
ATOM 1403 C CA . VAL A 1 188 ? 14.064 9.321 -10.633 1.00 90.69 188 VAL A CA 1
ATOM 1404 C C . VAL A 1 188 ? 13.538 10.498 -11.453 1.00 90.69 188 VAL A C 1
ATOM 1406 O O . VAL A 1 188 ? 12.427 10.973 -11.221 1.00 90.69 188 VAL A O 1
ATOM 1409 N N . GLN A 1 189 ? 14.333 10.992 -12.401 1.00 90.44 189 GLN A N 1
ATOM 1410 C CA . GLN A 1 189 ? 13.926 12.135 -13.211 1.00 90.44 189 GLN A CA 1
ATOM 1411 C C . GLN A 1 189 ? 12.860 11.711 -14.225 1.00 90.44 189 GLN A C 1
ATOM 1413 O O . GLN A 1 189 ? 13.070 10.766 -14.985 1.00 90.44 189 GLN A O 1
ATOM 1418 N N . LEU A 1 190 ? 11.735 12.423 -14.251 1.00 91.44 190 LEU A N 1
ATOM 1419 C CA . LEU A 1 190 ? 10.665 12.227 -15.228 1.00 91.44 190 LEU A CA 1
ATOM 1420 C C . LEU A 1 190 ? 10.740 13.296 -16.328 1.00 91.44 190 LEU A C 1
ATOM 1422 O O . LEU A 1 190 ? 11.283 14.379 -16.109 1.00 91.44 190 LEU A O 1
ATOM 1426 N N . MET A 1 191 ? 10.221 12.972 -17.511 1.00 89.75 191 MET A N 1
ATOM 1427 C CA . MET A 1 191 ? 9.997 13.927 -18.596 1.00 89.75 191 MET A CA 1
ATOM 1428 C C . MET A 1 191 ? 8.858 14.899 -18.239 1.00 89.75 191 MET A C 1
ATOM 1430 O O . MET A 1 191 ? 8.163 14.721 -17.238 1.00 89.75 191 MET A O 1
ATOM 1434 N N . ASP A 1 192 ? 8.617 15.892 -19.099 1.00 87.62 192 ASP A N 1
ATOM 1435 C CA . ASP A 1 192 ? 7.551 16.895 -18.923 1.00 87.62 192 ASP A CA 1
ATOM 1436 C C . ASP A 1 192 ? 6.134 16.286 -18.871 1.00 87.62 192 ASP A C 1
ATOM 1438 O O . ASP A 1 192 ? 5.192 16.929 -18.415 1.00 87.62 192 ASP A O 1
ATOM 1442 N N . ASP A 1 193 ? 5.976 15.030 -19.303 1.00 88.25 193 ASP A N 1
ATOM 1443 C CA . ASP A 1 193 ? 4.731 14.266 -19.181 1.00 88.25 193 ASP A CA 1
ATOM 1444 C C . ASP A 1 193 ? 4.430 13.792 -17.744 1.00 88.25 193 ASP A C 1
ATOM 1446 O O . ASP A 1 193 ? 3.339 13.279 -17.482 1.00 88.25 193 ASP A O 1
ATOM 1450 N N . GLY A 1 194 ? 5.392 13.925 -16.821 1.00 85.88 194 GLY A N 1
ATOM 1451 C CA . GLY A 1 194 ? 5.279 13.490 -15.430 1.00 85.88 194 GLY A CA 1
ATOM 1452 C C . GLY A 1 194 ? 5.108 11.977 -15.253 1.00 85.88 194 GLY A C 1
ATOM 1453 O O . GLY A 1 194 ? 4.662 11.537 -14.193 1.00 85.88 194 GLY A O 1
ATOM 1454 N N . ARG A 1 195 ? 5.419 11.166 -16.273 1.00 87.69 195 ARG A N 1
ATOM 1455 C CA . ARG A 1 195 ? 5.197 9.708 -16.272 1.00 87.69 195 ARG A CA 1
ATOM 1456 C C . ARG A 1 195 ? 6.402 8.913 -16.751 1.00 87.69 195 ARG A C 1
ATOM 1458 O O . ARG A 1 195 ? 6.707 7.864 -16.185 1.00 87.69 195 ARG A O 1
ATOM 1465 N N . THR A 1 196 ? 7.073 9.375 -17.795 1.00 90.50 196 THR A N 1
ATOM 1466 C CA . THR A 1 196 ? 8.156 8.620 -18.423 1.00 90.50 196 THR A CA 1
ATOM 1467 C C . THR A 1 196 ? 9.492 9.032 -17.812 1.00 90.50 196 THR A C 1
ATOM 1469 O O . THR A 1 196 ? 9.756 10.229 -17.711 1.00 90.50 196 THR A O 1
ATOM 1472 N N . PRO A 1 197 ? 10.364 8.097 -17.397 1.00 91.19 197 PRO A N 1
ATOM 1473 C CA . PRO A 1 197 ? 11.677 8.459 -16.890 1.00 91.19 197 PRO A CA 1
ATOM 1474 C C . PRO A 1 197 ? 12.586 8.979 -18.008 1.00 91.19 197 PRO A C 1
ATOM 1476 O O . PRO A 1 197 ? 12.561 8.487 -19.139 1.00 91.19 197 PRO A O 1
ATOM 1479 N N . VAL A 1 198 ? 13.440 9.942 -17.671 1.00 88.12 198 VAL A N 1
ATOM 1480 C CA . VAL A 1 198 ? 14.529 10.387 -18.542 1.00 88.12 198 VAL A CA 1
ATOM 1481 C C . VAL A 1 198 ? 15.554 9.257 -18.638 1.00 88.12 198 VAL A C 1
ATOM 1483 O O . VAL A 1 198 ? 16.073 8.768 -17.632 1.00 88.12 198 VAL A O 1
ATOM 1486 N N . ASN A 1 199 ? 15.830 8.807 -19.862 1.00 78.94 199 ASN A N 1
ATOM 1487 C CA . ASN A 1 199 ? 16.738 7.690 -20.083 1.00 78.94 199 ASN A CA 1
ATOM 1488 C C . ASN A 1 199 ? 18.197 8.149 -19.938 1.00 78.94 199 ASN A C 1
ATOM 1490 O O . ASN A 1 199 ? 18.628 9.081 -20.619 1.00 78.94 199 ASN A O 1
ATOM 1494 N N . ALA A 1 200 ? 18.978 7.458 -19.104 1.00 65.00 200 ALA A N 1
ATOM 1495 C CA . ALA A 1 200 ? 20.417 7.707 -18.969 1.00 65.00 200 ALA A CA 1
ATOM 1496 C C . ALA A 1 200 ? 21.198 7.400 -20.268 1.00 65.00 200 ALA A C 1
ATOM 1498 O O . ALA A 1 200 ? 22.299 7.911 -20.473 1.00 65.00 200 ALA A O 1
ATOM 1499 N N . SER A 1 201 ? 20.616 6.596 -21.168 1.00 53.31 201 SER A N 1
ATOM 1500 C CA . SER A 1 201 ? 21.177 6.245 -22.476 1.00 53.31 201 SER A CA 1
ATOM 1501 C C . SER A 1 201 ? 20.508 7.028 -23.618 1.00 53.31 201 SER A C 1
ATOM 1503 O O . SER A 1 201 ? 19.518 6.605 -24.215 1.00 53.31 201 SER A O 1
ATOM 1505 N N . HIS A 1 202 ? 21.061 8.193 -23.955 1.00 38.62 202 HIS A N 1
ATOM 1506 C CA . HIS A 1 202 ? 20.813 8.847 -25.243 1.00 38.62 202 HIS A CA 1
ATOM 1507 C C . HIS A 1 202 ? 22.119 9.406 -25.819 1.00 38.62 202 HIS A C 1
ATOM 1509 O O . HIS A 1 202 ? 22.618 10.431 -25.357 1.00 38.62 202 HIS A O 1
ATOM 1515 N N . PRO A 1 203 ? 22.618 8.820 -26.914 1.00 35.53 203 PRO A N 1
ATOM 1516 C CA . PRO A 1 203 ? 23.026 9.575 -28.081 1.00 35.53 203 PRO A CA 1
ATOM 1517 C C . PRO A 1 203 ? 21.906 9.483 -29.126 1.00 35.53 203 PRO A C 1
ATOM 1519 O O . PRO A 1 203 ? 21.334 8.421 -29.362 1.00 35.53 203 PRO A O 1
ATOM 1522 N N . ARG A 1 204 ? 21.567 10.617 -29.742 1.00 33.47 204 ARG A N 1
ATOM 1523 C CA . ARG A 1 204 ? 20.556 10.705 -30.806 1.00 33.47 204 ARG A CA 1
ATOM 1524 C C . ARG A 1 204 ? 20.886 9.761 -31.977 1.00 33.47 204 ARG A C 1
ATOM 1526 O O . ARG A 1 204 ? 22.046 9.646 -32.360 1.00 33.47 204 ARG A O 1
ATOM 1533 N N . ASN A 1 205 ? 19.823 9.239 -32.595 1.00 33.56 205 ASN A N 1
ATOM 1534 C CA . ASN A 1 205 ? 19.737 8.532 -33.882 1.00 33.56 205 ASN A CA 1
ATOM 1535 C C . ASN A 1 205 ? 20.384 7.138 -33.989 1.00 33.56 205 ASN A C 1
ATOM 1537 O O . ASN A 1 205 ? 21.601 7.016 -34.104 1.00 33.56 205 ASN A O 1
ATOM 1541 N N . LYS A 1 206 ? 19.539 6.112 -34.178 1.00 32.47 206 LYS A N 1
ATOM 1542 C CA . LYS A 1 206 ? 19.431 5.365 -35.450 1.00 32.47 206 LYS A CA 1
ATOM 1543 C C . LYS A 1 206 ? 18.270 4.363 -35.419 1.00 32.47 206 LYS A C 1
ATOM 1545 O O . LYS A 1 206 ? 18.080 3.635 -34.453 1.00 32.47 206 LYS A O 1
ATOM 1550 N N . GLU A 1 207 ? 17.509 4.387 -36.506 1.00 29.06 207 GLU A N 1
ATOM 1551 C CA . GLU A 1 207 ? 16.452 3.453 -36.885 1.00 29.06 207 GLU A CA 1
ATOM 1552 C C . GLU A 1 207 ? 16.995 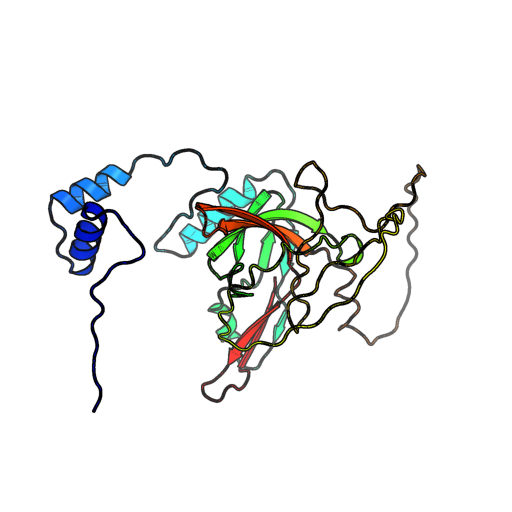2.042 -37.172 1.00 29.06 207 GLU A C 1
ATOM 1554 O O . GLU A 1 207 ? 18.143 1.896 -37.595 1.00 29.06 207 GLU A O 1
ATOM 1559 N N . ASN A 1 208 ? 16.089 1.057 -37.066 1.00 28.14 208 ASN A N 1
ATOM 1560 C CA . ASN A 1 208 ? 16.147 -0.318 -37.595 1.00 28.14 208 ASN A CA 1
ATOM 1561 C C . ASN A 1 208 ? 17.207 -1.241 -36.938 1.00 28.14 208 ASN A C 1
ATOM 1563 O O . ASN A 1 208 ? 18.320 -0.839 -36.648 1.00 28.14 208 ASN A O 1
ATOM 1567 N N . ASN A 1 209 ? 16.9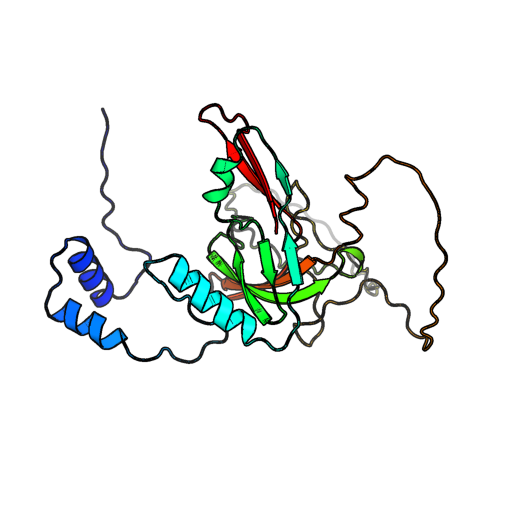87 -2.530 -36.674 1.00 28.25 209 ASN A N 1
ATOM 1568 C CA . ASN A 1 209 ? 16.042 -3.486 -37.235 1.00 28.25 209 ASN A CA 1
ATOM 1569 C C . ASN A 1 209 ? 15.906 -4.689 -36.270 1.00 28.25 209 ASN A C 1
ATOM 1571 O O . ASN A 1 209 ? 16.888 -5.091 -35.644 1.00 28.25 209 ASN A O 1
ATOM 1575 N N . PHE A 1 210 ? 14.716 -5.286 -36.173 1.00 26.86 210 PHE A N 1
ATOM 1576 C CA . PHE A 1 210 ? 14.464 -6.519 -35.415 1.00 26.86 210 PHE A CA 1
ATOM 1577 C C . PHE A 1 210 ? 14.913 -7.721 -36.262 1.00 26.86 210 PHE A C 1
ATOM 1579 O O . PHE A 1 210 ? 14.357 -7.974 -37.328 1.00 26.86 210 PHE A O 1
ATOM 1586 N N . GLY A 1 211 ? 15.926 -8.459 -35.806 1.00 26.34 211 GLY A N 1
ATOM 1587 C CA . GLY A 1 211 ? 16.456 -9.640 -36.488 1.00 26.34 211 GLY A CA 1
ATOM 1588 C C . GLY A 1 211 ? 16.735 -10.760 -35.493 1.00 26.34 211 GLY A C 1
ATOM 1589 O O . GLY A 1 211 ? 17.707 -10.714 -34.747 1.00 26.34 211 GLY A O 1
ATOM 1590 N N . VAL A 1 212 ? 15.851 -11.754 -35.479 1.00 27.94 212 VAL A N 1
ATOM 1591 C CA . VAL A 1 212 ? 15.930 -12.976 -34.670 1.00 27.94 212 VAL A CA 1
ATOM 1592 C C . VAL A 1 212 ? 17.065 -13.872 -35.169 1.00 27.94 212 VAL A C 1
ATOM 1594 O O . VAL A 1 212 ? 17.109 -14.189 -36.357 1.00 27.94 212 VAL A O 1
ATOM 1597 N N . LYS A 1 213 ? 17.902 -14.390 -34.259 1.00 27.14 213 LYS A N 1
ATOM 1598 C CA . LYS A 1 213 ? 18.456 -15.747 -34.393 1.00 27.14 213 LYS A CA 1
ATOM 1599 C C . LYS A 1 213 ? 18.854 -16.343 -33.041 1.00 27.14 213 LYS A C 1
ATOM 1601 O O . LYS A 1 213 ? 19.649 -15.778 -32.298 1.00 27.14 213 LYS A O 1
ATOM 1606 N N . LEU A 1 214 ? 18.239 -17.488 -32.759 1.00 27.22 214 LEU A N 1
ATOM 1607 C CA . LEU A 1 214 ? 18.530 -18.424 -31.678 1.00 27.22 214 LEU A CA 1
ATOM 1608 C C . LEU A 1 214 ? 19.724 -19.295 -32.074 1.00 27.22 214 LEU A C 1
ATOM 1610 O O . LEU A 1 214 ? 19.707 -19.842 -33.171 1.00 27.22 214 LEU A O 1
ATOM 1614 N N . GLU A 1 215 ? 20.661 -19.514 -31.155 1.00 24.20 215 GLU A N 1
ATOM 1615 C CA . GLU A 1 215 ? 21.438 -20.756 -31.064 1.00 24.20 215 GLU A CA 1
ATOM 1616 C C . GLU A 1 215 ? 21.890 -20.976 -29.610 1.00 24.20 215 GLU A C 1
ATOM 1618 O O . GLU A 1 215 ? 22.232 -20.035 -28.894 1.00 24.20 215 GLU A O 1
ATOM 1623 N N . VAL A 1 216 ? 21.803 -22.226 -29.145 1.00 27.94 216 VAL A N 1
ATOM 1624 C CA . VAL A 1 216 ? 21.935 -22.645 -27.738 1.00 27.94 216 VAL A CA 1
ATOM 1625 C C . VAL A 1 216 ? 23.080 -23.653 -27.597 1.00 27.94 216 VAL A C 1
ATOM 1627 O O . VAL A 1 216 ? 23.154 -24.570 -28.413 1.00 27.94 216 VAL A O 1
ATOM 1630 N N . LYS A 1 217 ? 23.827 -23.546 -26.475 1.00 28.42 217 LYS A N 1
ATOM 1631 C CA . LYS A 1 217 ? 24.433 -24.597 -25.593 1.00 28.42 217 LYS A CA 1
ATOM 1632 C C . LYS A 1 217 ? 25.951 -24.411 -25.332 1.00 28.42 217 LYS A C 1
ATOM 1634 O O . LYS A 1 217 ? 26.638 -23.906 -26.207 1.00 28.42 217 LYS A O 1
ATOM 1639 N N . PRO A 1 218 ? 26.536 -24.987 -24.248 1.00 35.78 218 PRO A N 1
ATOM 1640 C CA . PRO A 1 218 ? 26.033 -25.118 -22.867 1.00 35.78 218 PRO A CA 1
ATOM 1641 C C . PRO A 1 218 ? 27.089 -24.829 -21.746 1.00 35.78 218 PRO A C 1
ATOM 1643 O O . PRO A 1 218 ? 28.291 -24.931 -21.952 1.00 35.78 218 PRO A O 1
ATOM 1646 N N . ASN A 1 219 ? 26.581 -24.647 -20.514 1.00 29.42 219 ASN A N 1
ATOM 1647 C CA . ASN A 1 219 ? 27.157 -24.984 -19.188 1.00 29.42 219 ASN A CA 1
ATOM 1648 C C . ASN A 1 219 ? 28.348 -24.198 -18.569 1.00 29.42 219 ASN A C 1
ATOM 1650 O O . ASN A 1 219 ? 29.500 -24.404 -18.942 1.00 29.42 219 ASN A O 1
ATOM 1654 N N . LYS A 1 220 ? 28.098 -23.534 -17.420 1.00 31.50 220 LYS A N 1
ATOM 1655 C CA . LYS A 1 220 ? 28.778 -23.819 -16.130 1.00 31.50 220 LYS A CA 1
ATOM 1656 C C . LYS A 1 220 ? 28.097 -23.127 -14.935 1.00 31.50 220 LYS A C 1
ATOM 1658 O O . LYS A 1 220 ? 27.746 -21.958 -14.992 1.00 31.50 220 LYS A O 1
ATOM 1663 N N . LYS A 1 221 ? 27.931 -23.896 -13.853 1.00 36.75 221 LYS A N 1
ATOM 1664 C CA . LYS A 1 221 ? 27.414 -23.496 -12.533 1.00 36.75 221 LYS A CA 1
ATOM 1665 C C . LYS A 1 221 ? 28.299 -22.429 -11.863 1.00 36.75 221 LYS A C 1
ATOM 1667 O O . LYS A 1 221 ? 29.516 -22.527 -11.982 1.00 36.75 221 LYS A O 1
ATOM 1672 N N . GLN A 1 222 ? 27.650 -21.593 -11.034 1.00 35.19 222 GLN A N 1
ATOM 1673 C CA . GLN A 1 222 ? 28.154 -20.732 -9.935 1.00 35.19 222 GLN A CA 1
ATOM 1674 C C . GLN A 1 222 ? 28.143 -19.204 -10.181 1.00 35.19 222 GLN A C 1
ATOM 1676 O O . GLN A 1 222 ? 29.205 -18.651 -10.448 1.00 35.19 222 GLN A O 1
ATOM 1681 N N . LYS A 1 223 ? 26.992 -18.518 -9.967 1.00 33.72 223 LYS A N 1
ATOM 1682 C CA . LYS A 1 223 ? 26.876 -17.173 -9.319 1.00 33.72 223 LYS A CA 1
ATOM 1683 C C . LYS A 1 223 ? 25.431 -16.605 -9.242 1.00 33.72 223 LYS A C 1
ATOM 1685 O O . LYS A 1 223 ? 25.151 -15.496 -9.678 1.00 33.72 223 LYS A O 1
ATOM 1690 N N . GLU A 1 224 ? 24.491 -17.302 -8.605 1.00 35.09 224 GLU A N 1
ATOM 1691 C CA . GLU A 1 224 ? 23.067 -16.884 -8.604 1.00 35.09 224 GLU A CA 1
ATOM 1692 C C . GLU A 1 224 ? 22.710 -15.619 -7.785 1.00 35.09 224 GLU A C 1
ATOM 1694 O O . GLU A 1 224 ? 21.562 -15.184 -7.812 1.00 35.09 224 GLU A O 1
ATOM 1699 N N . SER A 1 225 ? 23.643 -14.973 -7.074 1.00 41.56 225 SER A N 1
ATOM 1700 C CA . SER A 1 225 ? 23.305 -13.824 -6.211 1.00 41.56 225 SER A CA 1
ATOM 1701 C C . SER A 1 225 ? 23.469 -12.435 -6.839 1.00 41.56 225 SER A C 1
ATOM 1703 O O . SER A 1 225 ? 22.971 -11.477 -6.258 1.00 41.56 225 SER A O 1
ATOM 1705 N N . LYS A 1 226 ? 24.125 -12.294 -8.002 1.00 40.31 226 LYS A N 1
ATOM 1706 C CA . LYS A 1 226 ? 24.294 -10.988 -8.686 1.00 40.31 226 LYS A CA 1
ATOM 1707 C C . LYS A 1 226 ? 23.659 -10.902 -10.079 1.00 40.31 226 LYS A C 1
ATOM 1709 O O . LYS A 1 226 ? 23.277 -9.816 -10.485 1.00 40.31 226 LYS A O 1
ATOM 1714 N N . GLU A 1 227 ? 23.482 -12.017 -10.788 1.00 38.25 227 GLU A N 1
ATOM 1715 C CA . GLU A 1 227 ? 22.922 -12.018 -12.158 1.00 38.25 227 GLU A CA 1
ATOM 1716 C C . GLU A 1 227 ? 21.398 -11.774 -12.206 1.00 38.25 227 GLU A C 1
AT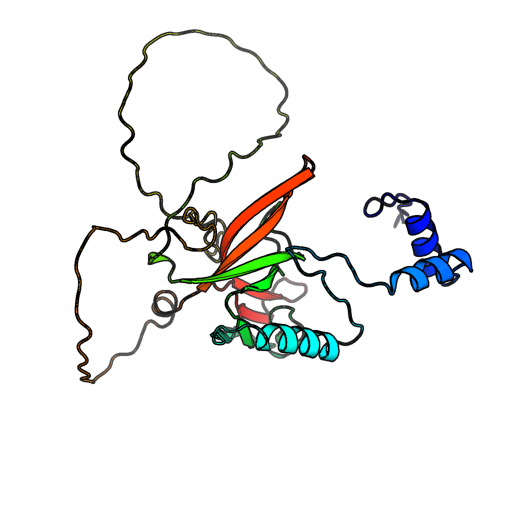OM 1718 O O . GLU A 1 227 ? 20.854 -11.326 -13.216 1.00 38.25 227 GLU A O 1
ATOM 1723 N N . GLY A 1 228 ? 20.688 -12.030 -11.103 1.00 47.81 228 GLY A N 1
ATOM 1724 C CA . GLY A 1 228 ? 19.235 -11.853 -11.033 1.00 47.81 228 GLY A CA 1
ATOM 1725 C C . GLY A 1 228 ? 18.768 -10.403 -10.858 1.00 47.81 228 GLY A C 1
ATOM 1726 O O . GLY A 1 228 ? 17.603 -10.121 -11.113 1.00 47.81 228 GLY A O 1
ATOM 1727 N N . GLU A 1 229 ? 19.630 -9.486 -10.406 1.00 52.62 229 GLU A N 1
ATOM 1728 C CA . GLU A 1 229 ? 19.236 -8.082 -10.194 1.00 52.62 229 GLU A CA 1
ATOM 1729 C C . GLU A 1 229 ? 19.268 -7.248 -11.480 1.00 52.62 229 GLU A C 1
ATOM 1731 O O . GLU A 1 229 ? 18.474 -6.318 -11.605 1.00 52.62 229 GLU A O 1
ATOM 1736 N N . GLU A 1 230 ? 20.123 -7.598 -12.448 1.00 56.59 230 GLU A N 1
ATOM 1737 C CA . GLU A 1 230 ? 20.239 -6.887 -13.733 1.00 56.59 230 GLU A CA 1
ATOM 1738 C C . GLU A 1 230 ? 19.242 -7.367 -14.800 1.00 56.59 230 GLU A C 1
ATOM 1740 O O . GLU A 1 230 ? 19.015 -6.668 -15.785 1.00 56.59 230 GLU A O 1
ATOM 1745 N N . SER A 1 231 ? 18.627 -8.539 -14.617 1.00 76.31 231 SER A N 1
ATOM 1746 C CA . SER A 1 231 ? 17.726 -9.151 -15.606 1.00 76.31 231 SER A CA 1
ATOM 1747 C C . SER A 1 231 ? 16.239 -8.899 -15.352 1.00 76.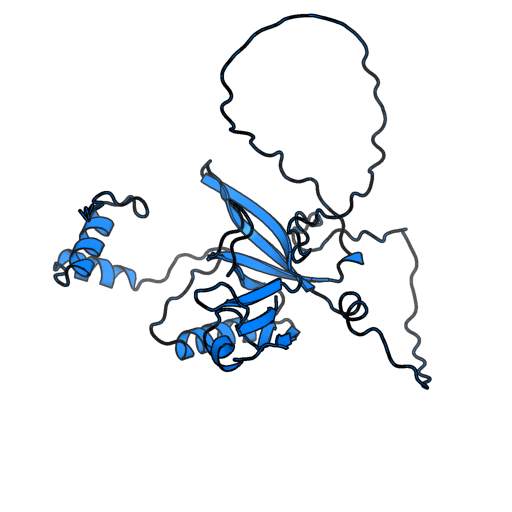31 231 SER A C 1
ATOM 1749 O O . SER A 1 231 ? 15.406 -9.245 -16.192 1.00 76.31 231 SER A O 1
ATOM 1751 N N . GLU A 1 232 ? 15.883 -8.237 -14.249 1.00 89.94 232 GLU A N 1
ATOM 1752 C CA . GLU A 1 232 ? 14.493 -7.952 -13.896 1.00 89.94 232 GLU A CA 1
ATOM 1753 C C . GLU A 1 232 ? 14.161 -6.458 -13.910 1.00 89.94 232 GLU A C 1
ATOM 1755 O O . GLU A 1 232 ? 14.943 -5.611 -13.481 1.00 89.94 232 GLU A O 1
ATOM 1760 N N . LYS A 1 233 ? 12.959 -6.137 -14.397 1.00 94.81 233 LYS A N 1
ATOM 1761 C CA . LYS A 1 233 ? 12.402 -4.786 -14.342 1.00 94.81 233 LYS A CA 1
ATOM 1762 C C . LYS A 1 233 ? 11.678 -4.571 -13.020 1.00 94.81 233 LYS A C 1
ATOM 1764 O O . LYS A 1 233 ? 10.893 -5.414 -12.591 1.00 94.81 233 LYS A O 1
ATOM 1769 N N . TYR A 1 234 ? 11.862 -3.398 -12.439 1.00 96.56 234 TYR A N 1
ATOM 1770 C CA . TYR A 1 234 ? 11.262 -3.003 -11.170 1.00 96.56 234 TYR A CA 1
ATOM 1771 C C . TYR A 1 234 ? 10.199 -1.925 -11.380 1.00 96.56 234 TYR A C 1
ATOM 1773 O O . TYR A 1 234 ? 10.329 -1.131 -12.318 1.00 96.56 234 TYR A O 1
ATOM 1781 N N . PRO A 1 235 ? 9.145 -1.873 -10.549 1.00 97.50 235 PRO A N 1
ATOM 1782 C CA . PRO A 1 235 ? 8.129 -0.842 -10.670 1.00 97.50 235 PRO A CA 1
ATOM 1783 C C . PRO A 1 235 ? 8.699 0.528 -10.295 1.00 97.50 235 PRO A C 1
ATOM 1785 O O . PRO A 1 235 ? 9.284 0.713 -9.226 1.00 97.50 235 PRO A O 1
ATOM 1788 N N . LEU A 1 236 ? 8.500 1.495 -11.185 1.00 97.25 236 LEU A N 1
ATOM 1789 C CA . LEU A 1 236 ? 8.676 2.914 -10.910 1.00 97.25 236 LEU A CA 1
ATOM 1790 C C . LEU A 1 236 ? 7.349 3.450 -10.383 1.00 97.25 236 LEU A C 1
ATOM 1792 O O . LEU A 1 236 ? 6.338 3.384 -11.083 1.00 97.25 236 LEU A O 1
ATOM 1796 N N . VAL A 1 237 ? 7.349 3.953 -9.155 1.00 96.88 237 VAL A N 1
ATOM 1797 C CA . VAL A 1 237 ? 6.148 4.416 -8.458 1.00 96.88 237 VAL A CA 1
ATOM 1798 C C . VAL A 1 237 ? 6.260 5.911 -8.207 1.00 96.88 237 VAL A C 1
ATOM 1800 O O . VAL A 1 237 ? 7.271 6.374 -7.687 1.00 96.88 237 VAL A O 1
ATOM 1803 N N . LEU A 1 238 ? 5.218 6.658 -8.562 1.00 95.31 238 LEU A N 1
ATOM 1804 C CA . LEU A 1 238 ? 5.052 8.049 -8.158 1.00 95.31 238 LEU A CA 1
ATOM 1805 C C . LEU A 1 238 ? 4.296 8.079 -6.833 1.00 95.31 238 LEU A C 1
ATOM 1807 O O . LEU A 1 238 ? 3.105 7.768 -6.805 1.00 95.31 238 LEU A O 1
ATOM 1811 N N . PHE A 1 239 ? 4.986 8.408 -5.747 1.00 93.56 239 PHE A N 1
ATOM 1812 C CA . PHE A 1 239 ? 4.356 8.642 -4.452 1.00 93.56 239 PHE A CA 1
ATOM 1813 C C . PHE A 1 239 ? 3.910 10.088 -4.337 1.00 93.56 239 PHE A C 1
ATOM 1815 O O . PHE A 1 239 ? 4.638 10.992 -4.743 1.00 93.56 239 PHE A O 1
ATOM 1822 N N . GLU A 1 240 ? 2.743 10.289 -3.737 1.00 88.00 240 GLU A N 1
ATOM 1823 C CA . GLU A 1 240 ? 2.205 11.603 -3.400 1.00 88.00 240 GLU A CA 1
ATOM 1824 C C . GLU A 1 240 ? 2.037 11.678 -1.881 1.00 88.00 240 GLU A C 1
ATOM 1826 O O . GLU A 1 240 ? 1.504 10.761 -1.251 1.00 88.00 240 GLU A O 1
ATOM 1831 N N . TYR A 1 241 ? 2.513 12.760 -1.272 1.00 85.44 241 TYR A N 1
ATOM 1832 C CA . TYR A 1 241 ? 2.460 12.949 0.176 1.00 85.44 241 TYR A CA 1
ATOM 1833 C C . TYR A 1 241 ? 2.194 14.415 0.528 1.00 85.44 241 TYR A C 1
ATOM 1835 O O . TYR A 1 241 ? 2.625 15.315 -0.192 1.00 85.44 241 TYR A O 1
ATOM 1843 N N . PRO A 1 242 ? 1.477 14.689 1.628 1.00 79.12 242 PRO A N 1
ATOM 1844 C CA . PRO A 1 242 ? 1.215 16.056 2.054 1.00 79.12 242 PRO A CA 1
ATOM 1845 C C . PRO A 1 242 ? 2.498 16.731 2.562 1.00 79.12 242 PRO A C 1
ATOM 1847 O O . PRO A 1 242 ? 3.303 16.118 3.266 1.00 79.12 242 PRO A O 1
ATOM 1850 N N . LEU A 1 243 ? 2.668 18.008 2.231 1.00 80.50 243 LEU A N 1
ATOM 1851 C CA . LEU A 1 243 ? 3.717 18.881 2.754 1.00 80.50 243 LEU A CA 1
ATOM 1852 C C . LEU A 1 243 ? 3.199 19.689 3.952 1.00 80.50 243 LEU A C 1
ATOM 1854 O O . LEU A 1 243 ? 1.994 19.856 4.152 1.00 80.50 243 LEU A O 1
ATOM 1858 N N . GLN A 1 244 ? 4.122 20.201 4.770 1.00 76.44 244 GLN A N 1
ATOM 1859 C CA . GLN A 1 244 ? 3.781 20.947 5.991 1.00 76.44 244 GLN A CA 1
ATOM 1860 C C . GLN A 1 244 ? 3.056 22.274 5.714 1.00 76.44 244 GLN A C 1
ATOM 1862 O O . GLN A 1 244 ? 2.307 22.750 6.563 1.00 76.44 244 GLN A O 1
ATOM 1867 N N . ASP A 1 245 ? 3.255 22.857 4.533 1.00 80.38 245 ASP A N 1
ATOM 1868 C CA . ASP A 1 245 ? 2.607 24.089 4.072 1.00 80.38 245 ASP A CA 1
ATOM 1869 C C . ASP A 1 245 ? 1.185 23.863 3.520 1.00 80.38 245 ASP A C 1
ATOM 1871 O O . ASP A 1 245 ? 0.527 24.810 3.092 1.00 80.38 245 ASP A O 1
ATOM 1875 N N . GLY A 1 246 ? 0.690 22.621 3.547 1.00 70.50 246 GLY A N 1
ATOM 1876 C CA . GLY A 1 246 ? -0.608 22.244 2.990 1.00 70.50 246 GLY A CA 1
ATOM 1877 C C . GLY A 1 246 ? -0.579 21.927 1.493 1.00 70.50 246 GLY A C 1
ATOM 1878 O O . GLY A 1 246 ? -1.628 21.604 0.935 1.00 70.50 246 GLY A O 1
ATOM 1879 N N . GLY A 1 247 ? 0.592 21.988 0.848 1.00 80.06 247 GLY A N 1
ATOM 1880 C CA . GLY A 1 247 ? 0.803 21.477 -0.502 1.00 80.06 247 GLY A CA 1
ATOM 1881 C C . GLY A 1 247 ? 0.941 19.952 -0.548 1.00 80.06 247 GLY A C 1
ATOM 1882 O O . GLY A 1 247 ? 0.867 19.261 0.469 1.00 80.06 247 GLY A O 1
ATOM 1883 N N . TYR A 1 248 ? 1.180 19.421 -1.746 1.00 80.38 248 TYR A N 1
ATOM 1884 C CA . TYR A 1 248 ? 1.543 18.020 -1.957 1.00 80.38 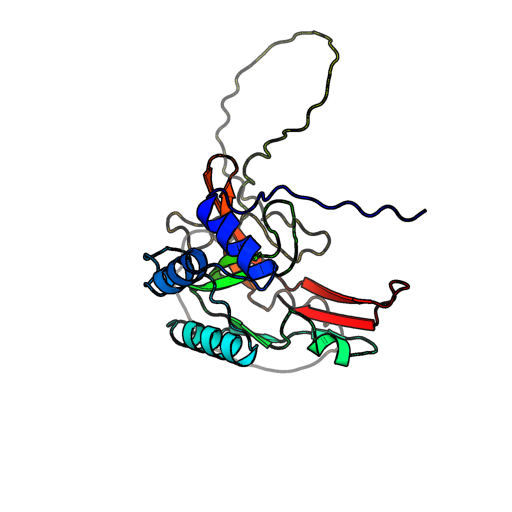248 TYR A CA 1
ATOM 1885 C C . TYR A 1 248 ? 2.924 17.942 -2.598 1.00 80.38 248 TYR A C 1
ATOM 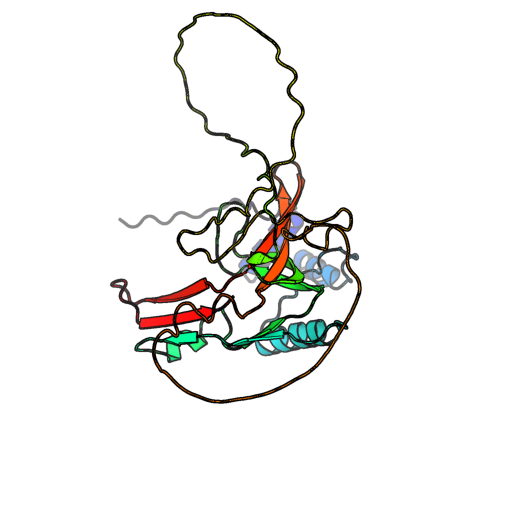1887 O O . TYR A 1 248 ? 3.227 18.669 -3.543 1.00 80.38 248 TYR A O 1
ATOM 1895 N N . GLY A 1 249 ? 3.756 17.056 -2.068 1.00 85.75 249 GLY A N 1
ATOM 1896 C CA . GLY A 1 249 ? 5.005 16.639 -2.673 1.00 85.75 249 GLY A CA 1
ATOM 1897 C C . GLY A 1 249 ? 4.771 15.377 -3.488 1.00 85.75 249 GLY A C 1
ATOM 1898 O O . GLY A 1 249 ? 3.922 14.551 -3.147 1.00 85.75 249 GLY A O 1
ATOM 1899 N N . SER A 1 250 ? 5.538 15.231 -4.561 1.00 89.38 250 SER A N 1
ATOM 1900 C CA . SER A 1 250 ? 5.543 14.019 -5.369 1.00 89.38 250 SER A CA 1
ATOM 1901 C C . SER A 1 250 ? 6.966 13.538 -5.587 1.00 89.38 250 SER A C 1
ATOM 1903 O O . SER A 1 250 ? 7.855 14.344 -5.871 1.00 89.38 250 SER A O 1
ATOM 1905 N N . GLU A 1 251 ? 7.173 12.230 -5.519 1.00 91.56 251 GLU A N 1
ATOM 1906 C CA . GLU A 1 251 ? 8.482 11.628 -5.736 1.00 91.56 251 GLU A CA 1
ATOM 1907 C C . GLU A 1 251 ? 8.374 10.336 -6.546 1.00 91.56 251 GLU A C 1
ATOM 1909 O O . GLU A 1 251 ? 7.636 9.420 -6.184 1.00 91.56 251 GLU A O 1
ATOM 1914 N N . ALA A 1 252 ? 9.144 10.250 -7.633 1.00 94.56 252 ALA A N 1
ATOM 1915 C CA . ALA A 1 252 ? 9.285 9.032 -8.419 1.00 94.56 252 ALA A CA 1
ATOM 1916 C C . ALA A 1 252 ? 10.403 8.149 -7.849 1.00 94.56 252 ALA A C 1
ATOM 1918 O O . ALA A 1 252 ? 11.563 8.566 -7.758 1.00 94.56 252 ALA A O 1
ATOM 1919 N N . VAL A 1 253 ? 10.052 6.916 -7.486 1.00 94.94 253 VAL A N 1
ATOM 1920 C CA . VAL A 1 253 ? 10.940 5.966 -6.811 1.00 94.94 253 VAL A CA 1
ATOM 1921 C C . VAL A 1 253 ? 10.883 4.610 -7.509 1.00 94.94 253 VAL A C 1
ATOM 1923 O O . VAL A 1 253 ? 9.805 4.041 -7.679 1.00 94.94 253 VAL A O 1
ATOM 1926 N N . LEU A 1 254 ? 12.037 4.068 -7.907 1.00 95.25 254 LEU A N 1
ATOM 1927 C CA . LEU A 1 254 ? 12.123 2.676 -8.356 1.00 95.25 254 LEU A CA 1
ATOM 1928 C C . LEU A 1 254 ? 12.185 1.756 -7.133 1.00 95.25 254 LEU A C 1
ATOM 1930 O O . LEU A 1 254 ? 13.102 1.882 -6.314 1.00 95.25 254 LEU A O 1
ATOM 1934 N N . ILE A 1 255 ? 11.242 0.819 -7.033 1.00 95.25 255 ILE A N 1
ATOM 1935 C CA . ILE A 1 255 ? 11.153 -0.126 -5.915 1.00 95.25 255 ILE A CA 1
ATOM 1936 C C . ILE A 1 255 ? 11.857 -1.427 -6.286 1.00 95.25 255 ILE A C 1
ATOM 1938 O O . ILE A 1 255 ? 11.339 -2.218 -7.070 1.00 95.25 255 ILE A O 1
ATOM 1942 N N . LYS A 1 256 ? 13.052 -1.651 -5.737 1.00 94.06 256 LYS A N 1
ATOM 1943 C CA . LYS A 1 256 ? 13.740 -2.944 -5.817 1.00 94.06 256 LYS A CA 1
ATOM 1944 C C . LYS A 1 256 ? 13.262 -3.849 -4.681 1.00 94.06 256 LYS A C 1
ATOM 1946 O O . LYS A 1 256 ? 12.604 -3.399 -3.747 1.00 94.06 256 LYS A O 1
ATOM 1951 N N . ARG A 1 257 ? 13.617 -5.134 -4.742 1.00 93.69 257 ARG A N 1
ATOM 1952 C CA . ARG A 1 257 ? 13.281 -6.057 -3.653 1.00 93.69 257 ARG A CA 1
ATOM 1953 C C . ARG A 1 257 ? 13.938 -5.625 -2.343 1.00 93.69 257 ARG A C 1
ATOM 1955 O O . ARG A 1 257 ? 15.132 -5.340 -2.299 1.00 93.69 257 ARG A O 1
ATOM 1962 N N . ASP A 1 258 ? 13.156 -5.648 -1.280 1.00 92.81 258 ASP A N 1
ATOM 1963 C CA . ASP A 1 258 ? 13.564 -5.437 0.096 1.00 92.81 258 ASP A CA 1
ATOM 1964 C C . ASP A 1 258 ? 13.348 -6.716 0.921 1.00 92.81 258 ASP A C 1
ATOM 1966 O O . ASP A 1 258 ? 12.686 -7.677 0.524 1.00 92.81 258 ASP A O 1
ATOM 1970 N N . GLU A 1 259 ? 13.953 -6.731 2.097 1.00 92.69 259 GLU A N 1
ATOM 1971 C CA . GLU A 1 259 ? 13.889 -7.829 3.040 1.00 92.69 259 GLU A CA 1
ATOM 1972 C C . GLU A 1 259 ? 12.852 -7.560 4.136 1.00 92.69 259 GLU A C 1
ATOM 1974 O O . GLU A 1 259 ? 12.839 -6.501 4.781 1.00 92.69 259 GLU A O 1
ATOM 1979 N N . PHE A 1 260 ? 12.021 -8.571 4.378 1.00 92.88 260 PHE A N 1
ATOM 1980 C CA . PHE A 1 260 ? 11.070 -8.670 5.477 1.00 92.88 260 PHE A CA 1
ATOM 1981 C C . PHE A 1 260 ? 11.489 -9.836 6.373 1.00 92.88 260 PHE A C 1
ATOM 1983 O O . PHE A 1 260 ? 11.755 -10.938 5.887 1.00 92.88 260 PHE A O 1
ATOM 1990 N N . ARG A 1 261 ? 11.581 -9.597 7.684 1.00 93.31 261 ARG A N 1
ATOM 1991 C CA . ARG A 1 261 ? 12.117 -10.556 8.661 1.00 93.31 261 ARG A CA 1
ATOM 1992 C C . ARG A 1 261 ? 11.098 -10.856 9.750 1.00 93.31 261 ARG A C 1
ATOM 1994 O O . ARG A 1 261 ? 10.357 -9.971 10.168 1.00 93.31 261 ARG A O 1
ATOM 2001 N N . ALA A 1 262 ? 11.102 -12.098 10.212 1.00 93.00 262 ALA A N 1
ATOM 2002 C CA . ALA A 1 262 ? 10.500 -12.519 11.466 1.00 93.00 262 ALA A CA 1
ATOM 2003 C C . ALA A 1 262 ? 11.619 -13.039 12.371 1.00 93.00 262 ALA A C 1
ATOM 2005 O O . ALA A 1 262 ? 12.365 -13.945 11.982 1.00 93.00 262 ALA A O 1
ATOM 2006 N N . GLU A 1 263 ? 11.736 -12.456 13.556 1.00 93.81 263 GLU A N 1
ATOM 2007 C CA . GLU A 1 263 ? 12.786 -12.731 14.538 1.00 93.81 263 GLU A CA 1
ATOM 2008 C C . GLU A 1 263 ? 12.141 -13.231 15.844 1.00 93.81 263 GLU A C 1
ATOM 2010 O O . GLU A 1 263 ? 10.954 -12.983 16.081 1.00 93.81 263 GLU A O 1
ATOM 2015 N N . ASP A 1 264 ? 12.873 -14.001 16.652 1.00 92.75 264 ASP A N 1
ATOM 2016 C CA . ASP A 1 264 ? 12.454 -14.308 18.028 1.00 92.75 264 ASP A CA 1
ATOM 2017 C C . ASP A 1 264 ? 12.741 -13.137 18.984 1.00 92.75 264 ASP A C 1
ATOM 2019 O O . ASP A 1 264 ? 13.197 -12.068 18.574 1.00 92.75 264 ASP A O 1
ATOM 2023 N N . ALA A 1 265 ? 12.427 -13.322 20.270 1.00 92.56 265 ALA A N 1
ATOM 2024 C CA . ALA A 1 265 ? 12.618 -12.302 21.299 1.00 92.56 265 ALA A CA 1
ATOM 2025 C C . ALA A 1 265 ? 14.099 -11.926 21.487 1.00 92.56 265 ALA A C 1
ATOM 2027 O O . ALA A 1 265 ? 14.411 -10.816 21.911 1.00 92.56 265 ALA A O 1
ATOM 2028 N N . GLU A 1 266 ? 15.006 -12.837 21.140 1.00 92.69 266 GLU A N 1
ATOM 2029 C CA . GLU A 1 266 ? 16.451 -12.664 21.197 1.00 92.69 266 GLU A CA 1
ATOM 2030 C C . GLU A 1 266 ? 17.032 -12.053 19.904 1.00 92.69 266 GLU A C 1
ATOM 2032 O O . GLU A 1 266 ? 18.244 -11.850 19.808 1.00 92.69 266 GLU A O 1
ATOM 2037 N N . GLY A 1 267 ? 16.191 -11.740 18.908 1.00 89.75 267 GLY A N 1
ATOM 2038 C CA . GLY A 1 267 ? 16.592 -11.125 17.639 1.00 89.75 267 GLY A CA 1
ATOM 2039 C C . GLY A 1 267 ? 17.183 -12.104 16.620 1.00 89.75 267 GLY A C 1
ATOM 2040 O O . GLY A 1 267 ? 17.773 -11.695 15.616 1.00 89.75 267 GLY A O 1
ATOM 2041 N N . LYS A 1 268 ? 17.059 -13.415 16.840 1.00 92.56 268 LYS A N 1
ATOM 2042 C CA . LYS A 1 268 ? 17.515 -14.426 15.886 1.00 92.56 268 LYS A CA 1
ATOM 2043 C C . LYS A 1 268 ? 16.493 -14.580 14.763 1.00 92.56 268 LYS A C 1
ATOM 2045 O O . LYS A 1 268 ? 15.298 -14.766 14.981 1.00 92.56 268 LYS A O 1
ATOM 2050 N N . LEU A 1 269 ? 16.993 -14.571 13.528 1.00 93.50 269 LEU A N 1
ATOM 2051 C CA . LEU A 1 269 ? 16.177 -14.721 12.327 1.00 93.50 269 LEU A CA 1
ATOM 2052 C C . LEU A 1 269 ? 15.504 -16.101 12.269 1.00 93.50 269 LEU A C 1
ATOM 2054 O O . LEU A 1 269 ? 16.166 -17.137 12.159 1.00 93.50 269 LEU A O 1
ATOM 2058 N N . LEU A 1 270 ? 14.174 -16.105 12.276 1.00 94.81 270 LEU A N 1
ATOM 2059 C CA . LEU A 1 270 ? 13.351 -17.306 12.160 1.00 94.81 270 LEU A CA 1
ATOM 2060 C C . LEU A 1 270 ? 12.865 -17.522 10.729 1.00 94.81 270 LEU A C 1
ATOM 2062 O O . LEU A 1 270 ? 12.874 -18.653 10.236 1.00 94.81 270 LEU A O 1
ATOM 2066 N N . ALA A 1 271 ? 12.452 -16.448 10.062 1.00 95.62 271 ALA A N 1
ATOM 2067 C CA . ALA A 1 271 ? 11.983 -16.480 8.686 1.00 95.62 271 ALA A CA 1
ATOM 2068 C C . ALA A 1 271 ? 12.273 -15.158 7.979 1.00 95.62 271 ALA A C 1
ATOM 2070 O O . ALA A 1 271 ? 12.317 -14.095 8.599 1.00 95.62 271 ALA A O 1
ATOM 2071 N N . ARG A 1 272 ? 12.458 -15.232 6.667 1.00 95.75 272 ARG A N 1
ATOM 2072 C CA . ARG A 1 272 ? 12.749 -14.096 5.807 1.00 95.75 272 ARG A CA 1
ATOM 2073 C C . ARG A 1 272 ? 12.014 -14.221 4.482 1.00 95.75 272 ARG A C 1
ATOM 2075 O O . ARG A 1 272 ? 12.067 -15.282 3.864 1.00 95.75 272 ARG A O 1
ATOM 2082 N N . ARG A 1 273 ? 11.464 -13.104 4.012 1.00 96.06 273 ARG A N 1
ATOM 2083 C CA . ARG A 1 273 ? 10.902 -12.921 2.672 1.00 96.06 273 ARG A CA 1
ATOM 2084 C C . ARG A 1 273 ? 11.610 -11.774 1.957 1.00 96.06 273 ARG A C 1
ATOM 2086 O O . ARG A 1 273 ? 11.726 -10.684 2.513 1.00 96.06 273 ARG A O 1
ATOM 2093 N N . ILE A 1 274 ? 12.088 -12.020 0.739 1.00 95.81 274 ILE A N 1
ATOM 2094 C CA . ILE A 1 274 ? 12.594 -10.980 -0.165 1.00 95.81 274 ILE A CA 1
ATOM 2095 C C . ILE A 1 274 ? 11.502 -10.675 -1.194 1.00 95.81 274 ILE A C 1
ATOM 2097 O O . ILE A 1 274 ? 11.179 -11.537 -2.013 1.00 95.81 274 ILE A O 1
ATOM 2101 N N . GLN A 1 275 ? 10.934 -9.474 -1.141 1.00 95.00 275 GLN A N 1
ATOM 2102 C CA . GLN A 1 275 ? 9.806 -9.028 -1.970 1.00 95.00 275 GLN A CA 1
ATOM 2103 C C . GLN A 1 275 ? 9.931 -7.523 -2.259 1.00 95.00 275 GLN A C 1
ATOM 2105 O O . GLN A 1 275 ? 10.737 -6.865 -1.612 1.00 95.00 275 GLN A O 1
ATOM 2110 N N . LEU A 1 276 ? 9.200 -6.990 -3.243 1.00 91.69 276 LEU A N 1
ATOM 2111 C CA . LEU A 1 276 ? 9.084 -5.538 -3.471 1.00 91.69 276 LEU A CA 1
ATOM 2112 C C . LEU A 1 276 ? 8.621 -4.761 -2.225 1.00 91.69 276 LEU A C 1
ATOM 2114 O O . LEU A 1 276 ? 7.826 -5.321 -1.435 1.00 91.69 276 LEU A O 1
#

Foldseek 3Di:
DDDDDDDDDDDPDPDPLQVVLVVCVVVVHGDPSSVVVVVVVVDDDDDDPDDDDDDDPDPVVVVVVLVVVQVPDPFDKDKWAKDKDFAARVVVVPDPFDRIDIDGAQRKDFDCDCQDPWRHGGFIWGFLDWAALLFWFADDPDPPPPPDDDDDDDDDDDDDDDDDDDDDDDDGHRFDQRDPVSQKRKRTDDDPVVRHGDTPDDDDDDDDDDDDDDDDDDDDDDDPPPPVRRPTIFTFIWTWGADPVRDIDIMTMTGHWDKDFDAPPVRHTGMIITTD

Sequence (276 aa):
MESTVHLKHVFRQKDSTLISALNALRLGAPSNEAIELFNSLSRPLPPSPILPTELYPLRAQVAQSNASRLNALPSPKVPYVARDSGTKPKLLENMLAEERLELKIDAQVMLIKNVDEVLVNGVVGRVLGFYFPSQLSGGTPPASSASGLKSGSAAVLSASTSNKISTSTSSIKSPTETKKNGALLRYVQLMDDGRTPVNASHPRNKENNFGVKLEVKPNKKQKESKEGEESEKYPLVLFEYPLQDGGYGSEAVLIKRDEFRAEDAEGKLLARRIQL

Organism: NCBI:txid2804957